Protein AF-A0A6M1YU94-F1 (afdb_monomer)

Nearest PDB structures (foldseek):
  6vpf-assembly2_C-2  TM=1.462E-01  e=9.152E+00  Homo sapiens

Radius of gyration: 32.54 Å; Cα contacts (8 Å, |Δi|>4): 304; chains: 1; bounding box: 102×71×100 Å

pLDDT: mean 72.22, std 26.61, range [26.62, 98.31]

Solvent-accessible surface area (backbone atoms only — not comparable to full-atom values): 24039 Å² total; per-residue (Å²): 131,86,78,69,83,37,45,59,62,55,50,28,72,56,34,85,39,90,44,57,86,59,22,59,76,38,52,43,66,69,50,64,44,41,61,58,92,92,54,90,59,47,64,19,70,47,68,53,65,80,32,48,46,40,36,36,34,32,26,78,83,65,69,38,71,50,50,35,26,48,80,57,37,50,50,55,24,70,76,36,72,90,50,55,73,47,34,46,56,47,56,29,52,54,35,50,56,46,31,73,77,36,48,80,52,80,75,46,67,62,42,50,52,51,30,44,77,68,64,75,42,54,72,69,56,51,51,48,50,65,60,52,73,79,48,93,73,74,54,69,70,52,46,54,49,46,29,52,52,44,48,52,50,39,28,67,53,44,44,46,38,59,59,32,45,52,58,31,67,78,36,50,86,56,81,74,25,60,47,32,48,51,51,36,36,77,72,63,76,36,52,71,70,57,47,50,52,51,54,52,58,75,71,46,95,75,75,79,72,51,73,67,54,48,53,50,51,37,55,50,43,50,51,50,60,75,70,56,57,83,71,67,67,74,66,65,75,75,74,72,63,69,78,75,72,73,78,80,70,80,80,89,77,87,87,78,90,80,90,84,85,89,79,83,89,82,83,88,84,78,90,80,88,80,88,80,90,82,86,87,86,78,85,86,82,88,82,88,87,79,89,84,84,87,80,83,89,82,85,83,82,87,83,91,79,87,85,87,81,88,82,84,88,80,87,81,83,91,83,90,82,90,79,84,90,83,91,88,85,86,85,90,87,85,87,88,88,85,89,78,90,81,90,79,86,84,81,90,79,88,84,82,87,82,91,80,90,88,85,87,86,81,137

Mean predicted aligned error: 17.16 Å

Sequence (363 aa):
MVTTWRLPSEIISLSHAKTWGVAIREWELDYIEKLDPGEESETCLCGHAPIRELCHIINTQTSARTIVGNHCILRFDRDDPGHEVLGVAAKIFQACNRILKDPLVSANEELIDYALKKSVFTEANAEFYKDVRLKRNLTSAQADYKENLNNQLLYSIILSAKAAFLKLKENSNRTAGPKLIEYAFTKGILNEKAKAFYLQIWNRSNASLTQSQRNYKYSLNRRIIQRIRVEDFAIDRREDSFDALPPKEPSAHESSSSAFQPYSQLPPVEKSSSSTSFSPFTQPSSLSSASSSSGSGFRNDELFASLISVRASTNPSSTSFCDSILHATPSPFLLEPHLSAFSHSPTLENSSAKKRKREESIF

Structure (mmCIF, N/CA/C/O backbone):
data_AF-A0A6M1YU94-F1
#
_entry.id   AF-A0A6M1YU94-F1
#
loop_
_atom_site.group_PDB
_atom_site.id
_atom_site.type_symbol
_atom_site.label_atom_id
_atom_site.label_alt_id
_atom_site.label_comp_id
_atom_site.label_asym_id
_atom_site.label_entity_id
_atom_site.label_seq_id
_atom_site.pdbx_PDB_ins_code
_atom_site.Cartn_x
_atom_site.Cartn_y
_atom_site.Cartn_z
_atom_site.occupancy
_atom_site.B_iso_or_equiv
_atom_site.auth_seq_id
_atom_site.auth_comp_id
_atom_site.auth_asym_id
_atom_site.auth_atom_id
_atom_site.pdbx_PDB_model_num
ATOM 1 N N . MET A 1 1 ? -32.108 -13.161 13.063 1.00 42.00 1 MET A N 1
ATOM 2 C CA . MET A 1 1 ? -31.508 -12.736 14.346 1.00 42.00 1 MET A CA 1
ATOM 3 C C . MET A 1 1 ? -31.116 -11.279 14.194 1.00 42.00 1 MET A C 1
ATOM 5 O O . MET A 1 1 ? -30.408 -10.965 13.247 1.00 42.00 1 MET A O 1
ATOM 9 N N . VAL A 1 2 ? -31.653 -10.385 15.024 1.00 40.97 2 VAL A N 1
ATOM 10 C CA . VAL A 1 2 ? -31.319 -8.955 14.968 1.00 40.97 2 VAL A CA 1
ATOM 11 C C . VAL A 1 2 ? -29.894 -8.815 15.497 1.00 40.97 2 VAL A C 1
ATOM 13 O O . VAL A 1 2 ? -29.656 -9.038 16.679 1.00 40.97 2 VAL A O 1
ATOM 16 N N . THR A 1 3 ? -28.930 -8.534 14.623 1.00 48.66 3 THR A N 1
ATOM 17 C CA . THR A 1 3 ? -27.556 -8.231 15.032 1.00 48.66 3 THR A CA 1
ATOM 18 C C . THR A 1 3 ? -27.580 -6.896 15.761 1.00 48.66 3 THR A C 1
ATOM 20 O O . THR A 1 3 ? -27.626 -5.838 15.129 1.00 48.66 3 THR A O 1
ATOM 23 N N . THR A 1 4 ? -27.631 -6.932 17.090 1.00 60.56 4 THR A N 1
ATOM 24 C CA . THR A 1 4 ? -27.529 -5.732 17.917 1.00 60.56 4 THR A CA 1
ATOM 25 C C . THR A 1 4 ? -26.212 -5.046 17.570 1.00 60.56 4 THR A C 1
ATOM 27 O O . THR A 1 4 ? -25.151 -5.652 17.671 1.00 60.56 4 THR A O 1
ATOM 30 N N . TRP A 1 5 ? -26.278 -3.814 17.079 1.00 72.75 5 TRP A N 1
ATOM 31 C CA . TRP A 1 5 ? -25.113 -3.029 16.682 1.00 72.75 5 TRP A CA 1
ATOM 32 C C . TRP A 1 5 ? -24.242 -2.721 17.912 1.00 72.75 5 TRP A C 1
ATOM 34 O O . TRP A 1 5 ? -24.610 -1.874 18.721 1.00 72.75 5 TRP A O 1
ATOM 44 N N . ARG A 1 6 ? -23.111 -3.427 18.065 1.00 90.50 6 ARG A N 1
ATOM 45 C CA . ARG A 1 6 ? -22.210 -3.320 19.235 1.00 90.50 6 ARG A CA 1
ATOM 46 C C . ARG A 1 6 ? -21.027 -2.368 19.048 1.00 90.50 6 ARG A C 1
ATOM 48 O O . ARG A 1 6 ? -20.290 -2.139 19.997 1.00 90.50 6 ARG A O 1
ATOM 55 N N . LEU A 1 7 ? -20.842 -1.779 17.860 1.00 91.56 7 LEU A N 1
ATOM 56 C CA . LEU A 1 7 ? -19.663 -0.945 17.583 1.00 91.56 7 LEU A CA 1
ATOM 57 C C . LEU A 1 7 ? -19.434 0.164 18.631 1.00 91.56 7 LEU A C 1
ATOM 59 O O . LEU A 1 7 ? -18.307 0.272 19.103 1.00 91.56 7 LEU A O 1
ATOM 63 N N . PRO A 1 8 ? -20.453 0.943 19.058 1.00 92.12 8 PRO A N 1
ATOM 64 C CA . PRO A 1 8 ? -20.222 2.026 20.004 1.00 92.12 8 PRO A CA 1
ATOM 65 C C . PRO A 1 8 ? -19.774 1.518 21.373 1.00 92.12 8 PRO A C 1
ATOM 67 O O . PRO A 1 8 ? -18.869 2.096 21.960 1.00 92.12 8 PRO A O 1
ATOM 70 N N . SER A 1 9 ? -20.361 0.423 21.871 1.00 93.94 9 SER A N 1
ATOM 71 C CA . SER A 1 9 ? -19.973 -0.148 23.165 1.00 93.94 9 SER A CA 1
ATOM 72 C C . SER A 1 9 ? -18.555 -0.715 23.146 1.00 93.94 9 SER A C 1
ATOM 74 O O . SER A 1 9 ? -17.823 -0.512 24.109 1.00 93.94 9 SER A O 1
ATOM 76 N N . GLU A 1 10 ? -18.154 -1.370 22.053 1.00 95.56 10 GLU A N 1
ATOM 77 C CA . GLU A 1 10 ? -16.795 -1.912 21.908 1.00 95.56 10 GLU A CA 1
ATOM 78 C C . GLU A 1 10 ? -15.744 -0.806 21.741 1.00 95.56 10 GLU A C 1
ATOM 80 O O . GLU A 1 10 ? -14.659 -0.871 22.304 1.00 95.56 10 GLU A O 1
ATOM 85 N N . ILE A 1 11 ? -16.059 0.261 21.009 1.00 95.19 11 ILE A N 1
ATOM 86 C CA . ILE A 1 11 ? -15.148 1.404 20.893 1.00 95.19 11 ILE A CA 1
ATOM 87 C C . ILE A 1 11 ? -15.004 2.125 22.237 1.00 95.19 11 ILE A C 1
ATOM 89 O O . ILE A 1 11 ? -13.889 2.435 22.643 1.00 95.19 11 ILE A O 1
ATOM 93 N N . ILE A 1 12 ? -16.107 2.342 22.963 1.00 96.06 12 ILE A N 1
ATOM 94 C CA . ILE A 1 12 ? -16.075 2.959 24.297 1.00 96.06 12 ILE A CA 1
ATOM 95 C C . ILE A 1 12 ? -15.281 2.098 25.294 1.00 96.06 12 ILE A C 1
ATOM 97 O O . ILE A 1 12 ? -14.576 2.650 26.139 1.00 96.06 12 ILE A O 1
ATOM 101 N N . SER A 1 13 ? -15.368 0.764 25.217 1.00 96.69 13 SER A N 1
ATOM 102 C CA . SER A 1 13 ? -14.628 -0.128 26.124 1.00 96.69 13 SER A CA 1
ATOM 103 C C . SER A 1 13 ? -13.109 -0.042 25.921 1.00 96.69 13 SER A C 1
ATOM 105 O O . SER A 1 13 ? -12.355 -0.174 26.886 1.00 96.69 13 SER A O 1
ATOM 107 N N . LEU A 1 14 ? -12.673 0.251 24.693 1.00 96.94 14 LEU A N 1
ATOM 108 C CA . LEU A 1 14 ? -11.273 0.449 24.308 1.00 96.94 14 LEU A CA 1
ATOM 109 C C . LEU A 1 14 ? -10.799 1.914 24.438 1.00 96.94 14 LEU A C 1
ATOM 111 O O . LEU A 1 14 ? -9.603 2.195 24.315 1.00 96.94 14 LEU A O 1
ATOM 115 N N . SER A 1 15 ? -11.722 2.839 24.708 1.00 97.38 15 SER A N 1
ATOM 116 C CA . SER A 1 15 ? -11.481 4.278 24.828 1.00 97.38 15 SER A CA 1
ATOM 117 C C . SER A 1 15 ? -11.274 4.750 26.268 1.00 97.38 15 SER A C 1
ATOM 119 O O . SER A 1 15 ? -11.742 4.155 27.249 1.00 97.38 15 SER A O 1
ATOM 121 N N . HIS A 1 16 ? -10.599 5.892 26.401 1.00 97.69 16 HIS A N 1
ATOM 122 C CA . HIS A 1 16 ? -10.540 6.603 27.672 1.00 97.69 16 HIS A CA 1
ATOM 123 C C . HIS A 1 16 ? -11.914 7.216 27.988 1.00 97.69 16 HIS A C 1
ATOM 125 O O . HIS A 1 16 ? -12.472 6.977 29.066 1.00 97.69 16 HIS A O 1
ATOM 131 N N . ALA A 1 17 ? -12.506 7.924 27.025 1.00 96.75 17 ALA A N 1
ATOM 132 C CA . ALA A 1 17 ? -13.845 8.484 27.124 1.00 96.75 17 ALA A CA 1
ATOM 133 C C . ALA A 1 17 ? -14.930 7.418 27.323 1.00 96.75 17 ALA A C 1
ATOM 135 O O . ALA A 1 17 ? -14.839 6.285 26.854 1.00 96.75 17 ALA A O 1
ATOM 136 N N . LYS A 1 18 ? -16.001 7.812 28.021 1.00 96.12 18 LYS A N 1
ATOM 137 C CA . LYS A 1 18 ? -17.135 6.938 28.377 1.00 96.12 18 LYS A CA 1
ATOM 138 C C . LYS A 1 18 ? -18.406 7.215 27.580 1.00 96.12 18 LYS A C 1
ATOM 140 O O . LYS A 1 18 ? -19.435 6.591 27.818 1.00 96.12 18 LYS A O 1
ATOM 145 N N . THR A 1 19 ? -18.336 8.131 26.620 1.00 93.31 19 THR A N 1
ATOM 146 C CA . THR A 1 19 ? -19.437 8.485 25.722 1.00 93.31 19 THR A CA 1
ATOM 147 C C . THR A 1 19 ? -18.966 8.400 24.276 1.00 93.31 19 THR A C 1
ATOM 149 O O . THR A 1 19 ? -17.832 8.759 23.967 1.00 93.31 19 THR A O 1
ATOM 152 N N . TRP A 1 20 ? -19.843 7.939 23.381 1.00 91.38 20 TRP A N 1
ATOM 153 C CA . TRP A 1 20 ? -19.517 7.704 21.968 1.00 91.38 20 TRP A CA 1
ATOM 154 C C . TRP A 1 20 ? -18.945 8.945 21.274 1.00 91.38 20 TRP A C 1
ATOM 156 O O . TRP A 1 20 ? -17.861 8.877 20.708 1.00 91.38 20 TRP A O 1
ATOM 166 N N . GLY A 1 21 ? -19.625 10.091 21.390 1.00 88.69 21 GLY A N 1
ATOM 167 C CA . GLY A 1 21 ? -19.231 11.320 20.691 1.00 88.69 21 GLY A CA 1
ATOM 168 C C . GLY A 1 21 ? -17.860 11.874 21.092 1.00 88.69 21 GLY A C 1
ATOM 169 O O . GLY A 1 21 ? -17.240 12.584 20.310 1.00 88.69 21 GLY A O 1
ATOM 170 N N . VAL A 1 22 ? -17.367 11.545 22.290 1.00 92.62 22 VAL A N 1
ATOM 171 C CA . VAL A 1 22 ? -16.001 11.901 22.708 1.00 92.62 22 VAL A CA 1
ATOM 172 C C . VAL A 1 22 ? -15.027 10.781 22.350 1.00 92.62 22 VAL A C 1
ATOM 174 O O . VAL A 1 22 ? -13.946 11.062 21.846 1.00 92.62 22 VAL A O 1
ATOM 177 N N . ALA A 1 23 ? -15.426 9.521 22.552 1.00 93.75 23 ALA A N 1
ATOM 178 C CA . ALA A 1 23 ? -14.599 8.350 22.281 1.00 93.75 23 ALA A CA 1
ATOM 179 C C . ALA A 1 23 ? -14.105 8.309 20.836 1.00 93.75 23 ALA A C 1
ATOM 181 O O . ALA A 1 23 ? -12.917 8.117 20.628 1.00 93.75 23 ALA A O 1
ATOM 182 N N . ILE A 1 24 ? -14.967 8.557 19.845 1.00 92.19 24 ILE A N 1
ATOM 183 C CA . ILE A 1 24 ? -14.591 8.532 18.419 1.00 92.19 24 ILE A CA 1
ATOM 184 C C . ILE A 1 24 ? -13.448 9.482 18.055 1.00 92.19 24 ILE A C 1
ATOM 186 O O . ILE A 1 24 ? -12.675 9.159 17.160 1.00 92.19 24 ILE A O 1
ATOM 190 N N . ARG A 1 25 ? -13.300 10.603 18.774 1.00 92.56 25 ARG A N 1
ATOM 191 C CA . ARG A 1 25 ? -12.234 11.591 18.541 1.00 92.56 25 ARG A CA 1
ATOM 192 C C . ARG A 1 25 ? -10.869 11.144 19.039 1.00 92.56 25 ARG A C 1
ATOM 194 O O . ARG A 1 25 ? -9.865 11.791 18.771 1.00 92.56 25 ARG A O 1
ATOM 201 N N . GLU A 1 26 ? -10.834 10.060 19.803 1.00 94.50 26 GLU A N 1
ATOM 202 C CA . GLU A 1 26 ? -9.592 9.441 20.241 1.00 94.50 26 GLU A CA 1
ATOM 203 C C . GLU A 1 26 ? -9.011 8.525 19.159 1.00 94.50 26 GLU A C 1
ATOM 205 O O . GLU A 1 26 ? -7.853 8.132 19.279 1.00 94.50 26 GLU A O 1
ATOM 210 N N . TRP A 1 27 ? -9.781 8.163 18.126 1.00 93.88 27 TRP A N 1
ATOM 211 C CA . TRP A 1 27 ? -9.392 7.152 17.144 1.00 93.88 27 TRP A CA 1
ATOM 212 C C . TRP A 1 27 ? -8.906 7.754 15.834 1.00 93.88 27 TRP A C 1
ATOM 214 O O . TRP A 1 27 ? -9.559 8.603 15.237 1.00 93.88 27 TRP A O 1
ATOM 224 N N . GLU A 1 28 ? -7.804 7.216 15.326 1.00 92.56 28 GLU A N 1
ATOM 225 C CA . GLU A 1 28 ? -7.258 7.543 14.015 1.00 92.56 28 GLU A CA 1
ATOM 226 C C . GLU A 1 28 ? -7.150 6.299 13.131 1.00 92.56 28 GLU A C 1
ATOM 228 O O . GLU A 1 28 ? -7.032 5.167 13.611 1.00 92.56 28 GLU A O 1
ATOM 233 N N . LEU A 1 29 ? -7.164 6.518 11.813 1.00 92.50 29 LEU A N 1
ATOM 234 C CA . LEU A 1 29 ? -6.869 5.476 10.839 1.00 92.50 29 LEU A CA 1
ATOM 235 C C . LEU A 1 29 ? -5.364 5.184 10.858 1.00 92.50 29 LEU A C 1
ATOM 237 O O . LEU A 1 29 ? -4.561 6.028 10.451 1.00 92.50 29 LEU A O 1
ATOM 241 N N . ASP A 1 30 ? -4.997 3.979 11.289 1.00 92.12 30 ASP A N 1
ATOM 242 C CA . ASP A 1 30 ? -3.608 3.524 11.314 1.00 92.12 30 ASP A CA 1
ATOM 243 C C . ASP A 1 30 ? -3.183 3.086 9.907 1.00 92.12 30 ASP A C 1
ATOM 245 O O . ASP A 1 30 ? -2.350 3.725 9.253 1.00 92.12 30 ASP A O 1
ATOM 249 N N . TYR A 1 31 ? -3.818 2.042 9.377 1.00 91.25 31 TYR A N 1
ATOM 250 C CA . TYR A 1 31 ? -3.618 1.597 8.002 1.00 91.25 31 TYR A CA 1
ATOM 251 C C . TYR A 1 31 ? -4.839 0.853 7.462 1.00 91.25 31 TYR A C 1
ATOM 253 O O . TYR A 1 31 ? -5.770 0.504 8.186 1.00 91.25 31 TYR A O 1
ATOM 261 N N . ILE A 1 32 ? -4.838 0.625 6.151 1.00 93.19 32 ILE A N 1
ATOM 262 C CA . ILE A 1 32 ? -5.875 -0.146 5.470 1.00 93.19 32 ILE A CA 1
ATOM 263 C C . ILE A 1 32 ? -5.283 -1.380 4.812 1.00 93.19 32 ILE A C 1
ATOM 265 O O . ILE A 1 32 ? -4.142 -1.377 4.347 1.00 93.19 32 ILE A O 1
ATOM 269 N N . GLU A 1 33 ? -6.103 -2.413 4.722 1.00 91.19 33 GLU A N 1
ATOM 270 C CA . GLU A 1 33 ? -5.751 -3.671 4.090 1.00 91.19 33 GLU A CA 1
ATOM 271 C C . GLU A 1 33 ? -6.938 -4.200 3.289 1.00 91.19 33 GLU A C 1
ATOM 273 O O . GLU A 1 33 ? -8.101 -4.039 3.667 1.00 91.19 33 GLU A O 1
ATOM 278 N N . LYS A 1 34 ? -6.642 -4.835 2.156 1.00 91.94 34 LYS A N 1
ATOM 279 C CA . LYS A 1 34 ? -7.638 -5.549 1.370 1.00 91.94 34 LYS A CA 1
ATOM 280 C C . LYS A 1 34 ? -7.235 -7.010 1.253 1.00 91.94 34 LYS A C 1
ATOM 282 O O . LYS A 1 34 ? -6.180 -7.311 0.704 1.00 91.94 34 LYS A O 1
ATOM 287 N N . LEU A 1 35 ? -8.107 -7.891 1.724 1.00 89.94 35 LEU A N 1
ATOM 288 C CA . LEU A 1 35 ? -7.920 -9.332 1.629 1.00 89.94 35 LEU A CA 1
ATOM 289 C C . LEU A 1 35 ? -8.234 -9.827 0.220 1.00 89.94 35 LEU A C 1
ATOM 291 O O . LEU A 1 35 ? -9.246 -9.438 -0.382 1.00 89.94 35 LEU A O 1
ATOM 295 N N . ASP A 1 36 ? -7.396 -10.725 -0.287 1.00 85.75 36 ASP A N 1
ATOM 296 C CA . ASP A 1 36 ? -7.571 -11.294 -1.618 1.00 85.75 36 ASP A CA 1
ATOM 297 C C . ASP A 1 36 ? -8.763 -12.263 -1.665 1.00 85.75 36 ASP A C 1
ATOM 299 O O . ASP A 1 36 ? -9.122 -12.887 -0.660 1.00 85.75 36 ASP A O 1
ATOM 303 N N . PRO A 1 37 ? -9.398 -12.451 -2.837 1.00 80.81 37 PRO A N 1
ATOM 304 C CA . PRO A 1 37 ? -10.373 -13.518 -3.024 1.00 80.81 37 PRO A CA 1
ATOM 305 C C . PRO A 1 37 ? -9.780 -14.887 -2.652 1.00 80.81 37 PRO A C 1
ATOM 307 O O . PRO A 1 37 ? -8.670 -15.228 -3.056 1.00 80.81 37 PRO A O 1
ATOM 310 N N . GLY A 1 38 ? -10.530 -15.677 -1.882 1.00 80.00 38 GLY A N 1
ATOM 311 C CA . GLY A 1 38 ? -10.095 -16.998 -1.407 1.00 80.00 38 GLY A CA 1
ATOM 312 C C . GLY A 1 38 ? -9.281 -16.982 -0.111 1.00 80.00 38 GLY A C 1
ATOM 313 O O . GLY A 1 38 ? -9.015 -18.042 0.442 1.00 80.00 38 GLY A O 1
ATOM 314 N N . GLU A 1 39 ? -8.923 -15.809 0.404 1.00 82.56 39 GLU A N 1
ATOM 315 C CA . GLU A 1 39 ? -8.410 -15.683 1.766 1.00 82.56 39 GLU A CA 1
ATOM 316 C C . GLU A 1 39 ? -9.540 -15.727 2.801 1.00 82.56 39 GLU A C 1
ATOM 318 O O . GLU A 1 39 ? -10.670 -15.302 2.501 1.00 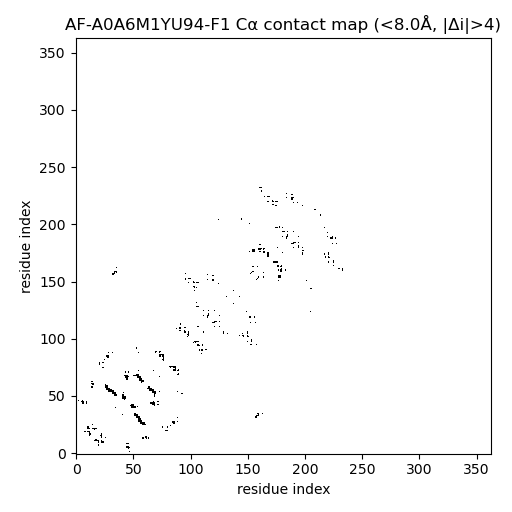82.56 39 GLU A O 1
ATOM 323 N N . GLU A 1 40 ? -9.215 -16.219 4.006 1.00 85.69 40 GLU A N 1
ATOM 324 C CA . GLU A 1 40 ? -10.101 -16.166 5.171 1.00 85.69 40 GLU A CA 1
ATOM 325 C C . GLU A 1 40 ? -10.472 -14.709 5.448 1.00 85.69 40 GLU A C 1
ATOM 327 O O . GLU A 1 40 ? -9.617 -13.824 5.485 1.00 85.69 40 GLU A O 1
ATOM 332 N N . SER A 1 41 ? -11.776 -14.461 5.537 1.00 89.06 41 SER A N 1
ATOM 333 C CA . SER A 1 41 ? -12.330 -13.145 5.824 1.00 89.06 41 SER A CA 1
ATOM 334 C C . SER A 1 41 ? -12.302 -12.859 7.315 1.00 89.06 41 SER A C 1
ATOM 336 O O . SER A 1 41 ? -12.556 -13.760 8.110 1.00 89.06 41 SER A O 1
ATOM 338 N N . GLU A 1 42 ? -12.154 -11.590 7.670 1.00 91.56 42 GLU A N 1
ATOM 339 C CA . GLU A 1 42 ? -12.190 -11.162 9.065 1.00 91.56 42 GLU A CA 1
ATOM 340 C C . GLU A 1 42 ? -13.613 -10.863 9.546 1.00 91.56 42 GLU A C 1
ATOM 342 O O . GLU A 1 42 ? -14.576 -10.793 8.767 1.00 91.56 42 GLU A O 1
ATOM 347 N N . THR A 1 43 ? -13.728 -10.652 10.856 1.00 92.50 43 THR A N 1
ATOM 348 C CA . THR A 1 43 ? -14.938 -10.158 11.519 1.00 92.50 43 THR A CA 1
ATOM 349 C C . THR A 1 43 ? -14.698 -8.735 12.012 1.00 92.50 43 THR A C 1
ATOM 351 O O . THR A 1 43 ? -13.738 -8.464 12.722 1.00 92.50 43 THR A O 1
ATOM 354 N N . CYS A 1 44 ? -15.578 -7.805 11.641 1.00 94.69 44 CYS A N 1
ATOM 355 C CA . CYS A 1 44 ? -15.550 -6.436 12.153 1.00 94.69 44 CYS A CA 1
ATOM 356 C C . CYS A 1 44 ? -15.781 -6.425 13.671 1.00 94.69 44 CYS A C 1
ATOM 358 O O . CYS A 1 44 ? -16.583 -7.220 14.158 1.00 94.69 44 CYS A O 1
ATOM 360 N N . LEU A 1 45 ? -15.229 -5.443 14.392 1.00 94.19 45 LEU A N 1
ATOM 361 C CA . LEU A 1 45 ? -15.502 -5.223 15.820 1.00 94.19 45 LEU A CA 1
ATOM 362 C C . LEU A 1 45 ? -17.003 -5.200 16.181 1.00 94.19 45 LEU A C 1
ATOM 364 O O . LEU A 1 45 ? -17.398 -5.606 17.267 1.00 94.19 45 LEU A O 1
ATOM 368 N N . CYS A 1 46 ? -17.878 -4.778 15.262 1.00 92.44 46 CYS A N 1
ATOM 369 C CA . CYS A 1 46 ? -19.328 -4.795 15.486 1.00 92.44 46 CYS A CA 1
ATOM 370 C C . CYS A 1 46 ? -19.974 -6.197 15.422 1.00 92.44 46 CYS A C 1
ATOM 372 O O . CYS A 1 46 ? -21.184 -6.315 15.626 1.00 92.44 46 CYS A O 1
ATOM 374 N N . GLY A 1 47 ? -19.198 -7.235 15.096 1.00 91.38 47 GLY A N 1
ATOM 375 C CA . GLY A 1 47 ? -19.634 -8.613 14.864 1.00 91.38 47 GLY A CA 1
ATOM 376 C C . GLY A 1 47 ? -20.036 -8.925 13.418 1.00 91.38 47 GLY A C 1
ATOM 377 O O . GLY A 1 47 ? -20.440 -10.048 13.129 1.00 91.38 47 GLY A O 1
ATOM 378 N N . HIS A 1 48 ? -19.961 -7.958 12.496 1.00 91.12 48 HIS A N 1
ATOM 379 C CA . HIS A 1 48 ? -20.283 -8.205 11.089 1.00 91.12 48 HIS A CA 1
ATOM 380 C C . HIS A 1 48 ? -19.164 -8.989 10.397 1.00 91.12 48 HIS A C 1
ATOM 382 O O . HIS A 1 48 ? -18.023 -8.531 10.338 1.00 91.12 48 HIS A O 1
ATOM 388 N N . ALA A 1 49 ? -19.527 -10.132 9.824 1.00 91.31 49 ALA A N 1
ATOM 389 C CA . ALA A 1 49 ? -18.675 -10.971 8.999 1.00 91.31 49 ALA A CA 1
ATOM 390 C C . ALA A 1 49 ? -19.477 -11.471 7.784 1.00 91.31 49 ALA A C 1
ATOM 392 O O . ALA A 1 49 ? -20.698 -11.638 7.892 1.00 91.31 49 ALA A O 1
ATOM 393 N N . PRO A 1 50 ? -18.825 -11.747 6.645 1.00 92.81 50 PRO A N 1
ATOM 394 C CA . PRO A 1 50 ? -17.393 -11.575 6.380 1.00 92.81 50 PRO A CA 1
ATOM 395 C C . PRO A 1 50 ? -17.021 -10.134 5.976 1.00 92.81 50 PRO A C 1
ATOM 397 O O . PRO A 1 50 ? -17.752 -9.500 5.215 1.00 92.81 50 PRO A O 1
ATOM 400 N N . ILE A 1 51 ? -15.854 -9.633 6.403 1.00 93.12 51 ILE A N 1
ATOM 401 C CA . ILE A 1 51 ? -15.252 -8.395 5.869 1.00 93.12 51 ILE A CA 1
ATOM 402 C C . ILE A 1 51 ? -13.927 -8.678 5.141 1.00 93.12 51 ILE A C 1
ATOM 404 O O . ILE A 1 51 ? -13.174 -9.577 5.510 1.00 93.12 51 ILE A O 1
ATOM 408 N N . ARG A 1 52 ? -13.659 -7.920 4.067 1.00 92.69 52 ARG A N 1
ATOM 409 C CA . ARG A 1 52 ? -12.430 -8.028 3.245 1.00 92.69 52 ARG A CA 1
ATOM 410 C C . ARG A 1 52 ? -11.687 -6.708 3.048 1.00 92.69 52 ARG A C 1
ATOM 412 O O . ARG A 1 52 ? -10.545 -6.722 2.613 1.00 92.69 52 ARG A O 1
ATOM 419 N N . GLU A 1 53 ? -12.331 -5.582 3.329 1.00 95.00 53 GLU A N 1
ATOM 420 C CA . GLU A 1 53 ? -11.709 -4.257 3.351 1.00 95.00 53 GLU A CA 1
ATOM 421 C C . GLU A 1 53 ? -11.581 -3.863 4.821 1.00 95.00 53 GLU A C 1
ATOM 423 O O . GLU A 1 53 ? -12.576 -3.509 5.466 1.00 95.00 53 GLU A O 1
ATOM 428 N N . LEU A 1 54 ? -10.375 -4.050 5.353 1.00 94.25 54 LEU A N 1
ATOM 429 C CA . LEU A 1 54 ? -10.049 -3.896 6.762 1.00 94.25 54 LEU A CA 1
ATOM 430 C C . LEU A 1 54 ? -9.499 -2.490 6.991 1.00 94.25 54 LEU A C 1
ATOM 432 O O . LEU A 1 54 ? -8.534 -2.075 6.344 1.00 94.25 54 LEU A O 1
ATOM 436 N N . CYS A 1 55 ? -10.106 -1.769 7.924 1.00 95.12 55 CYS A N 1
ATOM 437 C CA . CYS A 1 55 ? -9.581 -0.520 8.450 1.00 95.12 55 CYS A CA 1
ATOM 438 C C . CYS A 1 55 ? -9.005 -0.812 9.834 1.00 95.12 55 CYS A C 1
ATOM 440 O O . CYS A 1 55 ? -9.756 -1.079 10.776 1.00 95.12 55 CYS A O 1
ATOM 442 N N . HIS A 1 56 ? -7.683 -0.761 9.946 1.00 94.25 56 HIS A N 1
ATOM 443 C CA . HIS A 1 56 ? -6.994 -0.830 11.226 1.00 94.25 56 HIS A CA 1
ATOM 444 C C . HIS A 1 56 ? -7.000 0.566 11.832 1.00 94.25 56 HIS A C 1
ATOM 446 O O . HIS A 1 56 ? -6.543 1.528 11.208 1.00 94.25 56 HIS A O 1
ATOM 452 N N . ILE A 1 57 ? -7.569 0.686 13.026 1.00 94.81 57 ILE A N 1
ATOM 453 C CA . ILE A 1 57 ? -7.691 1.955 13.742 1.00 94.81 57 ILE A CA 1
ATOM 454 C C . ILE A 1 57 ? -6.964 1.868 15.078 1.00 94.81 57 ILE A C 1
ATOM 456 O O . ILE A 1 57 ? -6.911 0.805 15.705 1.00 94.81 57 ILE A O 1
ATOM 460 N N . ILE A 1 58 ? -6.415 2.999 15.510 1.00 95.81 58 ILE A N 1
ATOM 461 C CA . ILE A 1 58 ? -5.680 3.127 16.765 1.00 95.81 58 ILE A CA 1
ATOM 462 C C . ILE A 1 58 ? -6.276 4.245 17.608 1.00 95.81 58 ILE A C 1
ATOM 464 O O . ILE A 1 58 ? -6.562 5.332 17.111 1.00 95.81 58 ILE A O 1
ATOM 468 N N . ASN A 1 59 ? -6.451 3.978 18.895 1.00 96.38 59 ASN A N 1
ATOM 469 C CA . ASN A 1 59 ? -6.796 4.988 19.872 1.00 96.38 59 ASN A CA 1
ATOM 470 C C . ASN A 1 59 ? -5.521 5.718 20.315 1.00 96.38 59 ASN A C 1
ATOM 472 O O . ASN A 1 59 ? -4.615 5.121 20.892 1.00 96.38 59 ASN A O 1
ATOM 476 N N . THR A 1 60 ? -5.457 7.017 20.071 1.00 95.62 60 THR A N 1
ATOM 477 C CA . THR A 1 60 ? -4.313 7.885 20.383 1.00 95.62 60 THR A CA 1
ATOM 478 C C . THR A 1 60 ? -4.110 8.126 21.882 1.00 95.62 60 THR A C 1
ATOM 480 O O . THR A 1 60 ? -3.008 8.476 22.294 1.00 95.62 60 THR A O 1
ATOM 483 N N . GLN A 1 61 ? -5.137 7.908 22.710 1.00 96.94 61 GLN A N 1
ATOM 484 C CA . GLN A 1 61 ? -5.093 8.094 24.166 1.00 96.94 61 GLN A CA 1
ATOM 485 C C . GLN A 1 61 ? -4.731 6.804 24.911 1.00 96.94 61 GLN A C 1
ATOM 487 O O . GLN A 1 61 ? -3.994 6.835 25.893 1.00 96.94 61 GLN A O 1
ATOM 492 N N . THR A 1 62 ? -5.249 5.657 24.462 1.00 97.06 62 THR A N 1
ATOM 493 C CA . THR A 1 62 ? -5.051 4.355 25.126 1.00 97.06 62 THR A CA 1
ATOM 494 C C . THR A 1 62 ? -4.047 3.456 24.410 1.00 97.06 62 THR A C 1
ATOM 496 O O . THR A 1 62 ? -3.667 2.422 24.955 1.00 97.06 62 THR A O 1
ATOM 499 N N . SER A 1 63 ? -3.620 3.823 23.197 1.00 96.50 63 SER A N 1
ATOM 500 C CA . SER A 1 63 ? -2.844 2.979 22.273 1.00 96.50 63 SER A CA 1
ATOM 501 C C . SER A 1 63 ? -3.539 1.669 21.870 1.00 96.50 63 SER A C 1
ATOM 503 O O . SER A 1 63 ? -2.919 0.821 21.228 1.00 96.50 63 SER A O 1
ATOM 505 N N . ALA A 1 64 ? -4.822 1.490 22.212 1.00 96.56 64 ALA A N 1
ATOM 506 C CA . ALA A 1 64 ? -5.596 0.324 21.809 1.00 96.56 64 ALA A CA 1
ATOM 507 C C . ALA A 1 64 ? -5.754 0.285 20.283 1.00 96.56 64 ALA A C 1
ATOM 509 O O . ALA A 1 64 ? -5.986 1.313 19.649 1.00 96.56 64 ALA A O 1
ATOM 510 N N . ARG A 1 65 ? -5.658 -0.907 19.693 1.00 96.00 65 ARG A N 1
ATOM 511 C CA . ARG A 1 65 ? -5.833 -1.132 18.253 1.00 96.00 65 ARG A CA 1
ATOM 512 C C . ARG A 1 65 ? -6.970 -2.102 18.009 1.00 96.00 65 ARG A C 1
ATOM 514 O O . ARG A 1 65 ? -7.196 -3.010 18.803 1.00 96.00 65 ARG A O 1
ATOM 521 N N . THR A 1 66 ? -7.689 -1.909 16.912 1.00 95.38 66 THR A N 1
ATOM 522 C CA . THR A 1 66 ? -8.768 -2.814 16.511 1.00 95.38 66 THR A CA 1
ATOM 523 C C . THR A 1 66 ? -9.046 -2.714 15.013 1.00 95.38 66 THR A C 1
ATOM 525 O O . THR A 1 66 ? -8.548 -1.815 14.331 1.00 95.38 66 THR A O 1
ATOM 528 N N . ILE A 1 67 ? -9.846 -3.650 14.502 1.00 94.81 67 ILE A N 1
ATOM 529 C CA . ILE A 1 67 ? -10.216 -3.750 13.091 1.00 94.81 67 ILE A CA 1
ATOM 530 C C . ILE A 1 67 ? -11.702 -3.457 12.935 1.00 94.81 67 ILE A C 1
ATOM 532 O O . ILE A 1 67 ? -12.568 -4.080 13.558 1.00 94.81 67 ILE A O 1
ATOM 536 N N . VAL A 1 68 ? -12.013 -2.545 12.021 1.00 94.88 68 VAL A N 1
ATOM 537 C CA . VAL A 1 68 ? -13.381 -2.294 11.575 1.00 94.88 68 VAL A CA 1
ATOM 538 C C . VAL A 1 68 ? -13.480 -2.474 10.067 1.00 94.88 68 VAL A C 1
ATOM 540 O O . VAL A 1 68 ? -12.543 -2.213 9.319 1.00 94.88 68 VAL A O 1
ATOM 543 N N . GLY A 1 69 ? -14.631 -2.942 9.593 1.00 94.44 69 GLY A N 1
ATOM 544 C CA . GLY A 1 69 ? -14.881 -3.042 8.158 1.00 94.44 69 GLY A CA 1
ATOM 545 C C . GLY A 1 69 ? -15.123 -1.669 7.531 1.00 94.44 69 GLY A C 1
ATOM 546 O O . GLY A 1 69 ? -15.691 -0.783 8.176 1.00 94.44 69 GLY A O 1
ATOM 547 N N . ASN A 1 70 ? -14.808 -1.533 6.242 1.00 93.19 70 ASN A N 1
ATOM 548 C CA . ASN A 1 70 ? -15.055 -0.316 5.459 1.00 93.19 70 ASN A CA 1
ATOM 549 C C . ASN A 1 70 ? -16.496 0.231 5.596 1.00 93.19 70 ASN A C 1
ATOM 551 O O . ASN A 1 70 ? -16.714 1.427 5.721 1.00 93.19 70 ASN A O 1
ATOM 555 N N . HIS A 1 71 ? -17.521 -0.623 5.669 1.00 90.94 71 HIS A N 1
ATOM 556 C CA . HIS A 1 71 ? -18.890 -0.130 5.883 1.00 90.94 71 HIS A CA 1
ATOM 557 C C . HIS A 1 71 ? -19.102 0.507 7.272 1.00 90.94 71 HIS A C 1
ATOM 559 O O . HIS A 1 71 ? -19.900 1.430 7.423 1.00 90.94 71 HIS A O 1
ATOM 565 N N . CYS A 1 72 ? -18.413 0.007 8.300 1.00 91.88 72 CYS A N 1
ATOM 566 C CA . CYS A 1 72 ? -18.552 0.501 9.669 1.00 91.88 72 CYS A CA 1
ATOM 567 C C . CYS A 1 72 ? -17.778 1.800 9.895 1.00 91.88 72 CYS A C 1
ATOM 569 O O . CYS A 1 72 ? -18.254 2.633 10.662 1.00 91.88 72 CYS A O 1
ATOM 571 N N . ILE A 1 73 ? -16.651 2.006 9.198 1.00 90.38 73 ILE A N 1
ATOM 572 C CA . ILE A 1 73 ? -15.861 3.241 9.316 1.00 90.38 73 ILE A CA 1
ATOM 573 C C . ILE A 1 73 ? -16.684 4.479 8.923 1.00 90.38 73 ILE A C 1
ATOM 575 O O . ILE A 1 73 ? -16.615 5.502 9.589 1.00 90.38 73 ILE A O 1
ATOM 579 N N . LEU A 1 74 ? -17.580 4.343 7.937 1.00 88.31 74 LEU A N 1
ATOM 580 C CA . LEU A 1 74 ? -18.488 5.407 7.490 1.00 88.31 74 LEU A CA 1
ATOM 581 C C . LEU A 1 74 ? -19.471 5.881 8.570 1.00 88.31 74 LEU A C 1
ATOM 583 O O . LEU A 1 74 ? -20.091 6.933 8.420 1.00 88.31 74 LEU A O 1
ATOM 587 N N . ARG A 1 75 ? -19.681 5.093 9.632 1.00 85.75 75 ARG A N 1
ATOM 588 C CA . ARG A 1 75 ? -20.564 5.500 10.730 1.00 85.75 75 ARG A CA 1
ATOM 589 C C . ARG A 1 75 ? -19.895 6.474 11.693 1.00 85.75 75 ARG A C 1
ATOM 591 O O . ARG A 1 75 ? -20.615 7.270 12.277 1.00 85.75 75 ARG A O 1
ATOM 598 N N . PHE A 1 76 ? -18.567 6.448 11.818 1.00 86.44 76 PHE A N 1
ATOM 599 C CA . PHE A 1 76 ? -17.841 7.411 12.650 1.00 86.44 76 PHE A CA 1
ATOM 600 C C . PHE A 1 76 ? -18.092 8.837 12.145 1.00 86.44 76 PHE A C 1
ATOM 602 O O . PHE A 1 76 ? -18.564 9.678 12.902 1.00 86.44 76 PHE A O 1
ATOM 609 N N . ASP A 1 77 ? -17.918 9.058 10.842 1.00 80.62 77 ASP A N 1
ATOM 610 C CA . ASP A 1 77 ? -18.150 10.358 10.200 1.00 80.62 77 ASP A CA 1
ATOM 611 C C . ASP A 1 77 ? -19.622 10.790 10.218 1.00 80.62 77 ASP A C 1
ATOM 613 O O . ASP A 1 77 ? -19.931 11.977 10.283 1.00 80.62 77 ASP A O 1
ATOM 617 N N . ARG A 1 78 ? -20.562 9.836 10.143 1.00 84.12 78 ARG A N 1
ATOM 618 C CA . ARG A 1 78 ? -21.996 10.153 10.229 1.00 84.12 78 ARG A CA 1
ATOM 619 C C . ARG A 1 78 ? -22.357 10.720 11.600 1.00 84.12 78 ARG A C 1
ATOM 621 O O . ARG A 1 78 ? -23.180 11.630 11.676 1.00 84.12 78 ARG A O 1
ATOM 628 N N . ASP A 1 79 ? -21.788 10.140 12.649 1.00 83.44 79 ASP A N 1
ATOM 629 C CA . ASP A 1 79 ? -22.133 10.472 14.027 1.00 83.44 79 ASP A CA 1
ATOM 630 C C . ASP A 1 79 ? -21.339 11.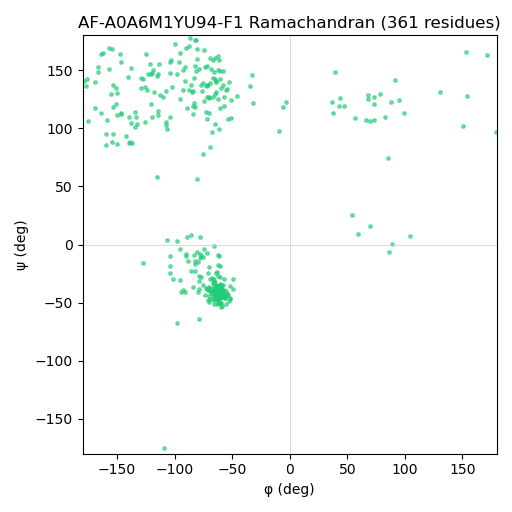686 14.548 1.00 83.44 79 ASP A C 1
ATOM 632 O O . ASP A 1 79 ? -21.823 12.380 15.442 1.00 83.44 79 ASP A O 1
ATOM 636 N N . ASP A 1 80 ? -20.174 11.992 13.962 1.00 80.62 80 ASP A N 1
ATOM 637 C CA . ASP A 1 80 ? -19.442 13.250 14.168 1.00 80.62 80 ASP A CA 1
ATOM 638 C C . ASP A 1 80 ? -18.850 13.782 12.852 1.00 80.62 80 ASP A C 1
ATOM 640 O O . ASP A 1 80 ? -17.692 13.511 12.525 1.00 80.62 80 ASP A O 1
ATOM 644 N N . PRO A 1 81 ? -19.621 14.591 12.101 1.00 74.38 81 PRO A N 1
ATOM 645 C CA . PRO A 1 81 ? -19.179 15.163 10.829 1.00 74.38 81 PRO A CA 1
ATOM 646 C C . PRO A 1 81 ? -17.938 16.056 10.941 1.00 74.38 81 PRO A C 1
ATOM 648 O O . PRO A 1 81 ? -17.289 16.328 9.936 1.00 74.38 81 PRO A O 1
ATOM 651 N N . GLY A 1 82 ? -17.611 16.539 12.147 1.00 71.62 82 GLY A N 1
ATOM 652 C CA . GLY A 1 82 ? -16.395 17.314 12.404 1.00 71.62 82 GLY A CA 1
ATOM 653 C C . GLY A 1 82 ? -15.131 16.457 12.515 1.00 71.62 82 GLY A C 1
ATOM 654 O O . GLY A 1 82 ? -14.033 17.005 12.575 1.00 71.62 82 GLY A O 1
ATOM 655 N N . HIS A 1 83 ? -15.272 15.130 12.539 1.00 73.00 83 HIS A N 1
ATOM 656 C CA . HIS A 1 83 ? -14.194 14.165 12.706 1.00 73.00 83 HIS A CA 1
ATOM 657 C C . HIS A 1 83 ? -14.022 13.300 11.440 1.00 73.00 83 HIS A C 1
ATOM 659 O O . HIS A 1 83 ? -14.097 12.074 11.486 1.00 73.00 83 HIS A O 1
ATOM 665 N N . GLU A 1 84 ? -13.764 13.944 10.291 1.00 67.50 84 GLU A N 1
ATOM 666 C CA . GLU A 1 84 ? -13.645 13.301 8.960 1.00 67.50 84 GLU A CA 1
ATOM 667 C C . GLU A 1 84 ? -12.439 12.342 8.828 1.00 67.50 84 GLU A C 1
ATOM 669 O O . GLU A 1 84 ? -12.239 11.720 7.792 1.00 67.50 84 GLU A O 1
ATOM 674 N N . VAL A 1 85 ? -11.606 12.183 9.860 1.00 67.94 85 VAL A N 1
ATOM 675 C CA . VAL A 1 85 ? -10.334 11.440 9.778 1.00 67.94 85 VAL A CA 1
ATOM 676 C C . VAL A 1 85 ? -10.534 9.964 9.393 1.00 67.94 85 VAL A C 1
ATOM 678 O O . VAL A 1 85 ? -9.655 9.361 8.773 1.00 67.94 85 VAL A O 1
ATOM 681 N N . LEU A 1 86 ? -11.685 9.369 9.722 1.00 79.88 86 LEU A N 1
ATOM 682 C CA . LEU A 1 86 ? -11.900 7.927 9.601 1.00 79.88 86 LEU A CA 1
ATOM 683 C C . LEU A 1 86 ? -12.563 7.510 8.277 1.00 79.88 86 LEU A C 1
ATOM 685 O O . LEU A 1 86 ? -12.116 6.537 7.659 1.00 79.88 86 LEU A O 1
ATOM 689 N N . GLY A 1 87 ? -13.564 8.231 7.765 1.00 78.81 87 GLY A N 1
ATOM 690 C CA . GLY A 1 87 ? -14.213 7.877 6.493 1.00 78.81 87 GLY A CA 1
ATOM 691 C C . GLY A 1 87 ? -13.371 8.126 5.241 1.00 78.81 87 GLY A C 1
ATOM 692 O O . GLY A 1 87 ? -13.729 7.632 4.165 1.00 78.81 87 GLY A O 1
ATOM 693 N N . VAL A 1 88 ? -12.198 8.761 5.366 1.00 88.75 88 VAL A N 1
ATOM 694 C CA . VAL A 1 88 ? -11.167 8.801 4.310 1.00 88.75 88 VAL A CA 1
ATOM 695 C C . VAL A 1 88 ? -10.840 7.390 3.799 1.00 88.75 88 VAL A C 1
ATOM 697 O O . VAL A 1 88 ? -10.664 7.199 2.594 1.00 88.75 88 VAL A O 1
ATOM 700 N N . ALA A 1 89 ? -10.848 6.373 4.672 1.00 92.00 89 ALA A N 1
ATOM 701 C CA . ALA A 1 89 ? -10.583 4.981 4.295 1.00 92.00 89 ALA A CA 1
ATOM 702 C C . ALA A 1 89 ? -11.497 4.484 3.161 1.00 92.00 89 ALA A C 1
ATOM 704 O O . ALA A 1 89 ? -11.028 3.865 2.202 1.00 92.00 89 ALA A O 1
ATOM 705 N N . ALA A 1 90 ? -12.792 4.808 3.218 1.00 92.25 90 ALA A N 1
ATOM 706 C CA . ALA A 1 90 ? -13.755 4.388 2.204 1.00 92.25 90 ALA A CA 1
ATOM 707 C C . ALA A 1 90 ? -13.466 5.019 0.838 1.00 92.25 90 ALA A C 1
ATOM 709 O O . ALA A 1 90 ? -13.525 4.341 -0.194 1.00 92.25 90 ALA A O 1
ATOM 710 N N . LYS A 1 91 ? -13.092 6.303 0.835 1.00 93.69 91 LYS A N 1
ATOM 711 C CA . LYS A 1 91 ? -12.701 7.032 -0.375 1.00 93.69 91 LYS A CA 1
ATOM 712 C C . LYS A 1 91 ? -11.412 6.452 -0.9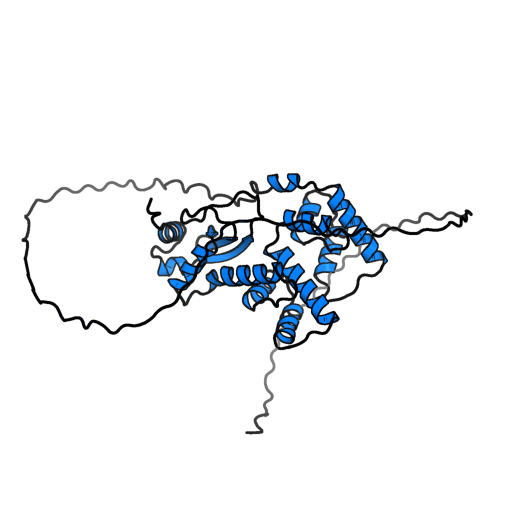74 1.00 93.69 91 LYS A C 1
ATOM 714 O O . LYS A 1 91 ? -11.317 6.314 -2.196 1.00 93.69 91 LYS A O 1
ATOM 719 N N . ILE A 1 92 ? -10.457 6.039 -0.134 1.00 95.50 92 ILE A N 1
ATOM 720 C CA . ILE A 1 92 ? -9.228 5.359 -0.568 1.00 95.50 92 ILE A CA 1
ATOM 721 C C . ILE A 1 92 ? -9.558 4.015 -1.234 1.00 95.50 92 ILE A C 1
ATOM 723 O O . ILE A 1 92 ? -9.142 3.778 -2.371 1.00 95.50 92 ILE A O 1
ATOM 727 N N . PHE A 1 93 ? -10.356 3.155 -0.587 1.00 95.44 93 PHE A N 1
ATOM 728 C CA . PHE A 1 93 ? -10.768 1.871 -1.171 1.00 95.44 93 PHE A CA 1
ATOM 729 C C . PHE A 1 93 ? -11.491 2.059 -2.505 1.00 95.44 93 PHE A C 1
ATOM 731 O O . PHE A 1 93 ? -11.188 1.367 -3.480 1.00 95.44 93 PHE A O 1
ATOM 738 N N . GLN A 1 94 ? -12.409 3.025 -2.591 1.00 95.19 94 GLN A N 1
ATOM 739 C CA . GLN A 1 94 ? -13.117 3.334 -3.829 1.00 95.19 94 GLN A CA 1
ATOM 740 C C . GLN A 1 94 ? -12.154 3.737 -4.954 1.00 95.19 94 GLN A C 1
ATOM 742 O O . GLN A 1 94 ? -12.294 3.263 -6.084 1.00 95.19 94 GLN A O 1
ATOM 747 N N . ALA A 1 95 ? -11.169 4.593 -4.674 1.00 96.31 95 ALA A N 1
ATOM 748 C CA . ALA A 1 95 ? -10.175 4.998 -5.660 1.00 96.31 95 ALA A CA 1
ATOM 749 C C . ALA A 1 95 ? -9.303 3.824 -6.115 1.00 96.31 95 ALA A C 1
ATOM 751 O O . ALA A 1 95 ? -9.190 3.591 -7.319 1.00 96.31 95 ALA A O 1
ATOM 752 N N . CYS A 1 96 ? -8.787 3.018 -5.185 1.00 96.00 96 CYS A N 1
ATOM 753 C CA . CYS A 1 96 ? -8.024 1.821 -5.527 1.00 96.00 96 CYS A CA 1
ATOM 754 C C . CYS A 1 96 ? -8.852 0.821 -6.349 1.00 96.00 96 CYS A C 1
ATOM 756 O O . CYS A 1 96 ? -8.354 0.268 -7.326 1.00 96.00 96 CYS A O 1
ATOM 758 N N . ASN A 1 97 ? -10.129 0.622 -6.014 1.00 94.69 97 ASN A N 1
ATOM 759 C CA . ASN A 1 97 ? -11.031 -0.260 -6.756 1.00 94.69 97 ASN A CA 1
ATOM 760 C C . ASN A 1 97 ? -11.294 0.235 -8.189 1.00 94.69 97 ASN A C 1
ATOM 762 O O . ASN A 1 97 ? -11.443 -0.587 -9.093 1.00 94.69 97 ASN A O 1
ATOM 766 N N . ARG A 1 98 ? -11.328 1.554 -8.425 1.00 96.62 98 ARG A N 1
ATOM 767 C CA . ARG A 1 98 ? -11.409 2.116 -9.785 1.00 96.62 98 ARG A CA 1
ATOM 768 C C . ARG A 1 98 ? -10.119 1.881 -10.567 1.00 96.62 98 ARG A C 1
ATOM 770 O O . ARG A 1 98 ? -10.190 1.381 -11.683 1.00 96.62 98 ARG A O 1
ATOM 777 N N . ILE A 1 99 ? -8.967 2.156 -9.955 1.00 96.19 99 ILE A N 1
ATOM 778 C CA . ILE A 1 99 ? -7.647 1.954 -10.574 1.00 96.19 99 ILE A CA 1
ATOM 779 C C . ILE A 1 99 ? -7.396 0.469 -10.886 1.00 96.19 99 ILE A C 1
ATOM 781 O O . ILE A 1 99 ? -6.806 0.135 -11.907 1.00 96.19 99 ILE A O 1
ATOM 785 N N . LEU A 1 100 ? -7.871 -0.449 -10.037 1.00 93.00 100 LEU A N 1
ATOM 786 C CA . LEU A 1 100 ? -7.788 -1.888 -10.301 1.00 93.00 100 LEU A CA 1
ATOM 787 C C . LEU A 1 100 ? -8.544 -2.310 -11.566 1.00 93.00 100 LEU A C 1
ATOM 789 O O . LEU A 1 100 ? -8.108 -3.244 -12.234 1.00 93.00 100 LEU A O 1
ATOM 793 N N . LYS A 1 101 ? -9.681 -1.666 -11.857 1.00 94.62 101 LYS A N 1
ATOM 794 C CA . LYS A 1 101 ? -10.498 -1.950 -13.045 1.00 94.62 101 LYS A CA 1
ATOM 795 C C . LYS A 1 101 ? -9.920 -1.295 -14.294 1.00 94.62 101 LYS A C 1
ATOM 797 O O . LYS A 1 101 ? -9.923 -1.910 -15.353 1.00 94.62 101 LYS A O 1
ATOM 802 N N . ASP A 1 102 ? -9.440 -0.066 -14.153 1.00 95.38 102 ASP A N 1
ATOM 803 C CA . ASP A 1 102 ? -8.814 0.702 -15.220 1.00 95.38 102 ASP A CA 1
ATOM 804 C C . ASP A 1 102 ? -7.565 1.421 -14.671 1.00 95.38 102 ASP A C 1
ATOM 806 O O . ASP A 1 102 ? -7.693 2.434 -13.967 1.00 95.38 102 ASP A O 1
ATOM 810 N N . PRO A 1 103 ? -6.353 0.924 -14.997 1.00 92.62 103 PRO A N 1
ATOM 811 C CA . PRO A 1 103 ? -5.088 1.504 -14.550 1.00 92.62 103 PRO A CA 1
ATOM 812 C C . PRO A 1 103 ? -4.845 2.942 -15.020 1.00 92.62 103 PRO A C 1
ATOM 814 O O . PRO A 1 103 ? -3.910 3.581 -14.538 1.00 92.62 103 PRO A O 1
ATOM 817 N N . LEU A 1 104 ? -5.661 3.468 -15.938 1.00 93.50 104 LEU A N 1
ATOM 818 C CA . LEU A 1 104 ? -5.592 4.845 -16.417 1.00 93.50 104 LEU A CA 1
ATOM 819 C C . LEU A 1 104 ? -6.600 5.769 -15.726 1.00 93.50 104 LEU A C 1
ATOM 821 O O . LEU A 1 104 ? -6.634 6.958 -16.042 1.00 93.50 104 LEU A O 1
ATOM 825 N N . VAL A 1 105 ? -7.390 5.310 -14.754 1.00 94.44 105 VAL A N 1
ATOM 826 C CA . VAL A 1 105 ? -8.222 6.214 -13.941 1.00 94.44 105 VAL A CA 1
ATOM 827 C C . VAL A 1 105 ? -7.344 7.001 -12.970 1.00 94.44 105 VAL A C 1
ATOM 829 O O . VAL A 1 105 ? -6.446 6.453 -12.341 1.00 94.44 105 VAL A O 1
ATOM 832 N N . SER A 1 106 ? -7.582 8.306 -12.833 1.00 94.12 106 SER A N 1
ATOM 833 C CA . SER A 1 106 ? -6.839 9.130 -11.872 1.00 94.12 106 SER A CA 1
ATOM 834 C C . SER A 1 106 ? -7.241 8.810 -10.425 1.00 94.12 106 SER A C 1
ATOM 836 O O . SER A 1 106 ? -8.432 8.684 -10.119 1.00 94.12 106 SER A O 1
ATOM 838 N N . ALA A 1 107 ? -6.251 8.725 -9.534 1.00 95.62 107 ALA A N 1
ATOM 839 C CA . ALA A 1 107 ? -6.463 8.682 -8.090 1.00 95.62 107 ALA A CA 1
ATOM 840 C C . ALA A 1 107 ? -7.225 9.930 -7.599 1.00 95.62 107 ALA A C 1
ATOM 842 O O . ALA A 1 107 ? -7.114 11.004 -8.196 1.00 95.62 107 ALA A O 1
ATOM 843 N N . ASN A 1 108 ? -8.021 9.785 -6.535 1.00 95.44 108 ASN A N 1
ATOM 844 C CA . ASN A 1 108 ? -8.603 10.935 -5.837 1.00 95.44 108 ASN A CA 1
ATOM 845 C C . ASN A 1 108 ? -7.585 11.559 -4.874 1.00 95.44 108 ASN A C 1
ATOM 847 O O . ASN A 1 108 ? -6.541 10.972 -4.591 1.00 95.44 108 ASN A O 1
ATOM 851 N N . GLU A 1 109 ? -7.919 12.746 -4.378 1.00 94.69 109 GLU A N 1
ATOM 852 C CA . GLU A 1 109 ? -7.082 13.517 -3.460 1.00 94.69 109 GLU A CA 1
ATOM 853 C C . GLU A 1 109 ? -6.793 12.737 -2.175 1.00 94.69 109 GLU A C 1
ATOM 855 O O . GLU A 1 109 ? -5.636 12.601 -1.802 1.00 94.69 109 GLU A O 1
ATOM 860 N N . GLU A 1 110 ? -7.794 12.061 -1.605 1.00 94.62 110 GLU A N 1
ATOM 861 C CA . GLU A 1 110 ? -7.616 11.285 -0.375 1.00 94.62 110 GLU A CA 1
ATOM 862 C C . GLU A 1 110 ? -6.615 10.128 -0.509 1.00 94.62 110 GLU A C 1
ATOM 864 O O . GLU A 1 110 ? -5.842 9.860 0.410 1.00 94.62 110 GLU A O 1
ATOM 869 N N . LEU A 1 111 ? -6.599 9.435 -1.654 1.00 95.88 111 LEU A N 1
ATOM 870 C CA . LEU A 1 111 ? -5.608 8.389 -1.919 1.00 95.88 111 LEU A CA 1
ATOM 871 C C . LEU A 1 111 ? -4.206 8.980 -2.113 1.00 95.88 111 LEU A C 1
ATOM 873 O O . LEU A 1 111 ? -3.230 8.370 -1.678 1.00 95.88 111 LEU A O 1
ATOM 877 N N . ILE A 1 112 ? -4.096 10.146 -2.754 1.00 96.12 112 ILE A N 1
ATOM 878 C CA . ILE A 1 112 ? -2.813 10.833 -2.952 1.00 96.1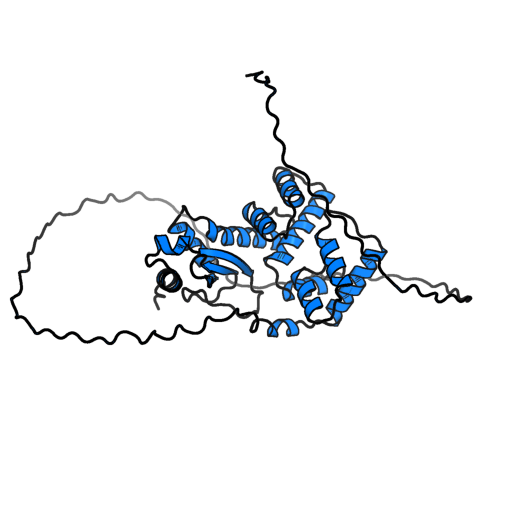2 112 ILE A CA 1
ATOM 879 C C . ILE A 1 112 ? -2.255 11.301 -1.603 1.00 96.12 112 ILE A C 1
ATOM 881 O O . ILE A 1 112 ? -1.097 11.015 -1.301 1.00 96.12 112 ILE A O 1
ATOM 885 N N . ASP A 1 113 ? -3.077 11.932 -0.768 1.00 94.81 113 ASP A N 1
ATOM 886 C CA . ASP A 1 113 ? -2.686 12.413 0.560 1.00 94.81 113 ASP A CA 1
ATOM 887 C C . ASP A 1 113 ? -2.291 11.256 1.481 1.00 94.81 113 ASP A C 1
ATOM 889 O O . ASP A 1 113 ? -1.259 11.303 2.155 1.00 94.81 113 ASP A O 1
ATOM 893 N N . TYR A 1 114 ? -3.053 10.158 1.454 1.00 93.94 114 TYR A N 1
ATOM 894 C CA . TYR A 1 114 ? -2.697 8.945 2.184 1.00 93.94 114 TYR A CA 1
ATOM 895 C C . TYR A 1 114 ? -1.360 8.358 1.704 1.00 93.94 114 TYR A C 1
ATOM 897 O O . TYR A 1 114 ? -0.527 7.952 2.518 1.00 93.94 114 TYR A O 1
ATOM 905 N N . ALA A 1 115 ? -1.116 8.345 0.391 1.00 93.81 115 ALA A N 1
ATOM 906 C CA . ALA A 1 115 ? 0.142 7.872 -0.178 1.00 93.81 115 ALA A CA 1
ATOM 907 C C . ALA A 1 115 ? 1.338 8.761 0.201 1.00 93.81 115 ALA A C 1
ATOM 909 O O . ALA A 1 115 ? 2.425 8.228 0.432 1.00 93.81 115 ALA A O 1
ATOM 910 N N . LEU A 1 116 ? 1.149 10.080 0.305 1.00 93.88 116 LEU A N 1
ATOM 911 C CA . LEU A 1 116 ? 2.161 11.009 0.819 1.00 93.88 116 LEU A CA 1
ATOM 912 C C . LEU A 1 116 ? 2.445 10.750 2.304 1.00 93.88 116 LEU A C 1
ATOM 914 O O . LEU A 1 116 ? 3.604 10.584 2.676 1.00 93.88 116 LEU A O 1
ATOM 918 N N . LYS A 1 117 ? 1.405 10.616 3.143 1.00 92.31 117 LYS A N 1
ATOM 919 C CA . LYS A 1 117 ? 1.548 10.312 4.583 1.00 92.31 117 LYS A CA 1
ATOM 920 C C . LYS A 1 117 ? 2.300 8.999 4.827 1.00 92.31 117 LYS A C 1
ATOM 922 O O . LYS A 1 117 ? 3.035 8.879 5.803 1.00 92.31 117 LYS A O 1
ATOM 927 N N . LYS A 1 118 ? 2.119 8.007 3.951 1.00 89.94 118 LYS A N 1
ATOM 928 C CA . LYS A 1 118 ? 2.809 6.707 4.014 1.00 89.94 118 LYS A CA 1
ATOM 929 C C . LYS A 1 118 ? 4.149 6.681 3.266 1.00 89.94 118 LYS A C 1
ATOM 931 O O . LYS A 1 118 ? 4.730 5.607 3.136 1.00 89.94 118 LYS A O 1
ATOM 936 N N . SER A 1 119 ? 4.630 7.820 2.759 1.00 90.44 119 SER A N 1
ATOM 937 C CA . SER A 1 119 ? 5.869 7.929 1.971 1.00 90.44 119 SER A CA 1
ATOM 938 C C . SER A 1 119 ? 5.918 6.989 0.758 1.00 90.44 119 SER A C 1
ATOM 940 O O . SER A 1 119 ? 6.990 6.612 0.287 1.00 90.44 119 SER A O 1
ATOM 942 N N . VAL A 1 120 ? 4.750 6.593 0.241 1.00 89.56 120 VAL A N 1
ATOM 943 C CA . VAL A 1 120 ? 4.614 5.812 -0.997 1.00 89.56 120 VAL A CA 1
ATOM 944 C C . VAL A 1 120 ? 4.847 6.716 -2.201 1.00 89.56 120 VAL A C 1
ATOM 946 O O . VAL A 1 120 ? 5.401 6.277 -3.208 1.00 89.56 120 VAL A O 1
ATOM 949 N N . PHE A 1 121 ? 4.420 7.975 -2.096 1.00 90.62 121 PHE A N 1
ATOM 950 C CA . PHE A 1 121 ? 4.588 9.017 -3.100 1.00 90.62 121 PHE A CA 1
ATOM 951 C C . PHE A 1 121 ? 5.518 10.128 -2.620 1.00 90.62 121 PHE A C 1
ATOM 953 O O . PHE A 1 121 ? 5.647 10.384 -1.428 1.00 90.62 121 PHE A O 1
ATOM 960 N N . THR A 1 122 ? 6.126 10.813 -3.587 1.00 91.38 122 THR A N 1
ATOM 961 C CA . THR A 1 122 ? 6.820 12.088 -3.391 1.00 91.38 122 THR A CA 1
ATOM 962 C C . THR A 1 122 ? 5.889 13.255 -3.727 1.00 91.38 122 THR A C 1
ATOM 964 O O . THR A 1 122 ? 4.882 13.075 -4.417 1.00 91.38 122 THR A O 1
ATOM 967 N N . GLU A 1 123 ? 6.247 14.471 -3.309 1.00 92.12 123 GLU A N 1
ATOM 968 C CA . GLU A 1 123 ? 5.509 15.694 -3.667 1.00 92.12 123 GLU A CA 1
ATOM 969 C C . GLU A 1 123 ? 5.380 15.864 -5.188 1.00 92.12 123 GLU A C 1
ATOM 971 O O . GLU A 1 123 ? 4.293 16.145 -5.686 1.00 92.12 123 GLU A O 1
ATOM 976 N N . ALA A 1 124 ? 6.439 15.549 -5.942 1.00 91.75 124 ALA A N 1
ATOM 977 C CA . ALA A 1 124 ? 6.423 15.579 -7.405 1.00 91.75 124 ALA A CA 1
ATOM 978 C C . ALA A 1 124 ? 5.371 14.629 -8.016 1.00 91.75 124 ALA A C 1
ATOM 980 O O . ALA A 1 124 ? 4.741 14.959 -9.022 1.00 91.75 124 ALA A O 1
ATOM 981 N N . ASN A 1 125 ? 5.137 13.456 -7.409 1.00 93.31 125 ASN A N 1
ATOM 982 C CA . ASN A 1 125 ? 4.078 12.550 -7.863 1.00 93.31 125 ASN A CA 1
ATOM 983 C C . ASN A 1 125 ? 2.690 13.170 -7.631 1.00 93.31 125 ASN A C 1
ATOM 985 O O . ASN A 1 125 ? 1.809 13.049 -8.482 1.00 93.31 125 ASN A O 1
ATOM 989 N N . ALA A 1 126 ? 2.487 13.837 -6.492 1.00 93.94 126 ALA A N 1
ATOM 990 C CA . ALA A 1 126 ? 1.226 14.504 -6.178 1.00 93.94 126 ALA A CA 1
ATOM 991 C C . ALA A 1 126 ? 0.973 15.715 -7.093 1.00 93.94 126 ALA A C 1
ATOM 993 O O . ALA A 1 126 ? -0.141 15.887 -7.592 1.00 93.94 126 ALA A O 1
ATOM 994 N N . GLU A 1 127 ? 2.004 16.514 -7.374 1.00 93.75 127 GLU A N 1
ATOM 995 C CA . GLU A 1 127 ? 1.951 17.608 -8.352 1.00 93.75 127 GLU A CA 1
ATOM 996 C C . GLU A 1 127 ? 1.581 17.100 -9.746 1.00 93.75 127 GLU A C 1
ATOM 998 O O . GLU A 1 127 ? 0.676 17.646 -10.376 1.00 93.75 127 GLU A O 1
ATOM 1003 N N . PHE A 1 128 ? 2.167 15.982 -10.187 1.00 94.56 128 PHE A N 1
ATOM 1004 C CA . PHE A 1 128 ? 1.781 15.361 -11.452 1.00 94.56 128 PHE A CA 1
ATOM 1005 C C . PHE A 1 128 ? 0.277 15.049 -11.510 1.00 94.56 128 PHE A C 1
ATOM 1007 O O . PHE A 1 128 ? -0.367 15.359 -12.513 1.00 94.56 128 PHE A O 1
ATOM 1014 N N . TYR A 1 129 ? -0.318 14.493 -10.445 1.00 95.38 129 TYR A N 1
ATOM 1015 C CA . TYR A 1 129 ? -1.768 14.256 -10.395 1.00 95.38 129 TYR A CA 1
ATOM 1016 C C . TYR A 1 129 ? -2.588 15.549 -10.460 1.00 95.38 129 TYR A C 1
ATOM 1018 O O . TYR A 1 129 ? -3.614 15.580 -11.150 1.00 95.38 129 TYR A O 1
ATOM 1026 N N . LYS A 1 130 ? -2.137 16.620 -9.794 1.00 92.56 130 LYS A N 1
ATOM 1027 C CA . LYS A 1 130 ? -2.770 17.948 -9.875 1.00 92.56 130 LYS A CA 1
ATOM 1028 C C . LYS A 1 130 ? -2.737 18.499 -11.303 1.00 92.56 130 LYS A C 1
ATOM 1030 O O . LYS A 1 130 ? -3.738 19.059 -11.749 1.00 92.56 130 LYS A O 1
ATOM 1035 N N . ASP A 1 131 ? -1.657 18.253 -12.038 1.00 92.69 131 ASP A N 1
ATOM 1036 C CA . ASP A 1 131 ? -1.508 18.681 -13.429 1.00 92.69 131 ASP A CA 1
ATOM 1037 C C . ASP A 1 131 ? -2.365 17.864 -14.398 1.00 92.69 131 ASP A C 1
ATOM 1039 O O . ASP A 1 131 ? -2.970 18.416 -15.320 1.00 92.69 131 ASP A O 1
ATOM 1043 N N . VAL A 1 132 ? -2.408 16.535 -14.243 1.00 94.38 132 VAL A N 1
ATOM 1044 C CA . VAL A 1 132 ? -3.110 15.669 -15.203 1.00 94.38 132 VAL A CA 1
ATOM 1045 C C . VAL A 1 132 ? -4.610 15.576 -14.964 1.00 94.38 132 VAL A C 1
ATOM 1047 O O . VAL A 1 132 ? -5.335 15.294 -15.915 1.00 94.38 132 VAL A O 1
ATOM 1050 N N . ARG A 1 133 ? -5.111 15.843 -13.748 1.00 88.62 133 ARG A N 1
ATOM 1051 C CA . ARG A 1 133 ? -6.556 15.738 -13.452 1.00 88.62 133 ARG A CA 1
ATOM 1052 C C . ARG A 1 133 ? -7.420 16.707 -14.265 1.00 88.62 133 ARG A C 1
ATOM 1054 O O . ARG A 1 133 ? -8.582 16.411 -14.509 1.00 88.62 133 ARG A O 1
ATOM 1061 N N . LEU A 1 134 ? -6.859 17.843 -14.684 1.00 87.19 134 LEU A N 1
ATOM 1062 C CA . LEU A 1 134 ? -7.561 18.859 -15.478 1.00 87.19 134 LEU A CA 1
ATOM 1063 C C . LEU A 1 134 ? -7.436 18.629 -16.993 1.00 87.19 134 LEU A C 1
ATOM 1065 O O . LEU A 1 134 ? -8.108 19.296 -17.783 1.00 87.19 134 LEU A O 1
ATOM 1069 N N . LYS A 1 135 ? -6.575 17.700 -17.426 1.00 91.88 135 LYS A N 1
ATOM 1070 C CA . LYS A 1 135 ? -6.316 17.450 -18.847 1.00 91.88 135 LYS A CA 1
ATOM 1071 C C . LYS A 1 135 ? -7.355 16.492 -19.415 1.00 91.88 135 LYS A C 1
ATOM 1073 O O . LYS A 1 135 ? -7.589 15.419 -18.873 1.00 91.88 135 LYS A O 1
ATOM 1078 N N . ARG A 1 136 ? -7.930 16.861 -20.564 1.00 90.00 136 ARG A N 1
ATOM 1079 C CA . ARG A 1 136 ? -8.872 16.001 -21.303 1.00 90.00 136 ARG A CA 1
ATOM 1080 C C . ARG A 1 136 ? -8.178 14.816 -21.976 1.00 90.00 136 ARG A C 1
ATOM 1082 O O . ARG A 1 136 ? -8.732 13.728 -21.991 1.00 90.00 136 ARG A O 1
ATOM 1089 N N . ASN A 1 137 ? -6.974 15.035 -22.509 1.00 93.25 137 ASN A N 1
ATOM 1090 C CA . ASN A 1 137 ? -6.171 14.022 -23.189 1.00 93.25 137 ASN A CA 1
ATOM 1091 C C . ASN A 1 137 ? -4.757 14.025 -22.608 1.00 93.25 137 ASN A C 1
ATOM 1093 O O . ASN A 1 137 ? -4.161 15.091 -22.437 1.00 93.25 137 ASN A O 1
ATOM 1097 N N . LEU A 1 138 ? -4.226 12.838 -22.324 1.00 95.00 138 LEU A N 1
ATOM 1098 C CA . LEU A 1 138 ? -2.840 12.652 -21.903 1.00 95.00 138 LEU A CA 1
ATOM 1099 C C . LEU A 1 138 ? -1.987 12.248 -23.101 1.00 95.00 138 LEU A C 1
ATOM 1101 O O . LEU A 1 138 ? -2.451 11.540 -23.994 1.00 95.00 138 LEU A O 1
ATOM 1105 N N . THR A 1 139 ? -0.730 12.684 -23.115 1.00 95.12 139 THR A N 1
ATOM 1106 C CA . THR A 1 139 ? 0.252 12.120 -24.049 1.00 95.12 139 THR A CA 1
ATOM 1107 C C . THR A 1 139 ? 0.528 10.658 -23.685 1.00 95.12 139 THR A C 1
ATOM 1109 O O . THR A 1 139 ? 0.334 10.271 -22.532 1.00 95.12 139 THR A O 1
ATOM 1112 N N . SER A 1 140 ? 1.028 9.848 -24.628 1.00 93.94 140 SER A N 1
ATOM 1113 C CA . SER A 1 140 ? 1.390 8.444 -24.345 1.00 93.94 140 SER A CA 1
ATOM 1114 C C . SER A 1 140 ? 2.315 8.339 -23.129 1.00 93.94 140 SER A C 1
ATOM 1116 O O . SER A 1 140 ? 2.017 7.612 -22.194 1.00 93.94 140 SER A O 1
ATOM 1118 N N . ALA A 1 141 ? 3.361 9.169 -23.070 1.00 90.50 141 ALA A N 1
ATOM 1119 C CA . ALA A 1 141 ? 4.295 9.180 -21.945 1.00 90.50 141 ALA A CA 1
ATOM 1120 C C . ALA A 1 141 ? 3.636 9.569 -20.605 1.00 90.50 141 ALA A C 1
ATOM 1122 O O . ALA A 1 141 ? 4.001 9.038 -19.560 1.00 90.50 141 ALA A O 1
ATOM 1123 N N . GLN A 1 142 ? 2.660 10.486 -20.611 1.00 93.81 142 GLN A N 1
ATOM 1124 C CA . GLN A 1 142 ? 1.904 10.841 -19.405 1.00 93.81 142 GLN A CA 1
ATOM 1125 C C . GLN A 1 142 ? 0.967 9.713 -18.969 1.00 93.81 142 GLN A C 1
ATOM 1127 O O . GLN A 1 142 ? 0.823 9.481 -17.772 1.00 93.81 142 GLN A O 1
ATOM 1132 N N . ALA A 1 143 ? 0.326 9.030 -19.919 1.00 93.25 143 ALA A N 1
ATOM 1133 C CA . ALA A 1 143 ? -0.515 7.875 -19.636 1.00 93.25 143 ALA A CA 1
ATOM 1134 C C . ALA A 1 143 ? 0.316 6.732 -19.035 1.00 93.25 143 ALA A C 1
ATOM 1136 O O . ALA A 1 143 ? -0.041 6.238 -17.968 1.00 93.25 143 ALA A O 1
ATOM 1137 N N . ASP A 1 144 ? 1.466 6.418 -19.638 1.00 90.25 144 ASP A N 1
ATOM 1138 C CA . ASP A 1 144 ? 2.406 5.402 -19.151 1.00 90.25 144 ASP A CA 1
ATOM 1139 C C . ASP A 1 144 ? 2.917 5.742 -17.742 1.00 90.25 144 ASP A C 1
ATOM 1141 O O . ASP A 1 144 ? 2.952 4.889 -16.851 1.00 90.25 144 ASP A O 1
ATOM 1145 N N . TYR A 1 145 ? 3.272 7.011 -17.501 1.00 91.25 145 TYR A N 1
ATOM 1146 C CA . TYR A 1 145 ? 3.701 7.447 -16.172 1.00 91.25 145 TYR A CA 1
ATOM 1147 C C . TYR A 1 145 ? 2.572 7.342 -15.145 1.00 91.25 145 TYR A C 1
ATOM 1149 O O . TYR A 1 145 ? 2.790 6.847 -14.038 1.00 91.25 145 TYR A O 1
ATOM 1157 N N . LYS A 1 146 ? 1.353 7.755 -15.510 1.00 93.81 146 LYS A N 1
ATOM 1158 C CA . LYS A 1 146 ? 0.190 7.650 -14.626 1.00 93.81 146 LYS A CA 1
ATOM 1159 C C . LYS A 1 146 ? -0.128 6.199 -14.295 1.00 93.81 146 LYS A C 1
ATOM 1161 O O . LYS A 1 146 ? -0.342 5.892 -13.128 1.00 93.81 146 LYS A O 1
ATOM 1166 N N . GLU A 1 147 ? -0.104 5.307 -15.282 1.00 92.69 147 GLU A N 1
ATOM 1167 C CA . GLU A 1 147 ? -0.273 3.871 -15.063 1.00 92.69 147 GLU A CA 1
ATOM 1168 C C . GLU A 1 147 ? 0.792 3.334 -14.096 1.00 92.69 147 GLU A C 1
ATOM 1170 O O . GLU A 1 147 ? 0.475 2.577 -13.175 1.00 92.69 147 GLU A O 1
ATOM 1175 N N . ASN A 1 148 ? 2.053 3.746 -14.250 1.00 90.06 148 ASN A N 1
ATOM 1176 C CA . ASN A 1 148 ? 3.125 3.345 -13.343 1.00 90.06 148 ASN A CA 1
ATOM 1177 C C . ASN A 1 148 ? 2.880 3.827 -11.900 1.00 90.06 148 ASN A C 1
ATOM 1179 O O . ASN A 1 148 ? 2.981 3.033 -10.963 1.00 90.06 148 ASN A O 1
ATOM 1183 N N . LEU A 1 149 ? 2.488 5.092 -11.717 1.00 92.62 149 LEU A N 1
ATOM 1184 C CA . LEU A 1 149 ? 2.138 5.648 -10.405 1.00 92.62 149 LEU A CA 1
ATOM 1185 C C . LEU A 1 149 ? 0.919 4.952 -9.788 1.00 92.62 149 LEU A C 1
ATOM 1187 O O . LEU A 1 149 ? 0.905 4.639 -8.601 1.00 92.62 149 LEU A O 1
ATOM 1191 N N . ASN A 1 150 ? -0.101 4.667 -10.591 1.00 95.12 150 ASN A N 1
ATOM 1192 C CA . ASN A 1 150 ? -1.279 3.924 -10.162 1.00 95.12 150 ASN A CA 1
ATOM 1193 C C . ASN A 1 150 ? -0.919 2.511 -9.700 1.00 95.12 150 ASN A C 1
ATOM 1195 O O . ASN A 1 150 ? -1.354 2.071 -8.637 1.00 95.12 150 ASN A O 1
ATOM 1199 N N . ASN A 1 151 ? -0.063 1.814 -10.445 1.00 91.81 151 ASN A N 1
ATOM 1200 C CA . ASN A 1 151 ? 0.457 0.521 -10.020 1.00 91.81 151 ASN A CA 1
ATOM 1201 C C . ASN A 1 151 ? 1.229 0.639 -8.696 1.00 91.81 151 ASN A C 1
ATOM 1203 O O . ASN A 1 151 ? 1.020 -0.187 -7.808 1.00 91.81 151 ASN A O 1
ATOM 1207 N N . GLN A 1 152 ? 2.053 1.676 -8.517 1.00 91.69 152 GLN A N 1
ATOM 1208 C CA . GLN A 1 152 ? 2.762 1.934 -7.258 1.00 91.69 152 GLN A CA 1
ATOM 1209 C C . GLN A 1 152 ? 1.811 2.090 -6.067 1.00 91.69 152 GLN A C 1
ATOM 1211 O O . GLN A 1 152 ? 2.052 1.483 -5.021 1.00 91.69 152 GLN A O 1
ATOM 1216 N N . LEU A 1 153 ? 0.713 2.838 -6.234 1.00 93.75 153 LEU A N 1
ATOM 1217 C CA . LEU A 1 153 ? -0.333 2.972 -5.214 1.00 93.75 153 LEU A CA 1
ATOM 1218 C C . LEU A 1 153 ? -0.937 1.611 -4.873 1.00 93.75 153 LEU A C 1
ATOM 1220 O O . LEU A 1 153 ? -1.005 1.232 -3.705 1.00 93.75 153 LEU A O 1
ATOM 1224 N N . LEU A 1 154 ? -1.332 0.845 -5.892 1.00 94.00 154 LEU A N 1
ATOM 1225 C CA . LEU A 1 154 ? -1.966 -0.455 -5.696 1.00 94.00 154 LEU A CA 1
ATOM 1226 C C . LEU A 1 154 ? -1.054 -1.447 -4.967 1.00 94.00 154 LEU A C 1
ATOM 1228 O O . LEU A 1 154 ? -1.502 -2.079 -4.013 1.00 94.00 154 LEU A O 1
ATOM 1232 N N . TYR A 1 155 ? 0.204 -1.586 -5.394 1.00 92.31 155 TYR A N 1
ATOM 1233 C CA . TYR A 1 155 ? 1.147 -2.537 -4.795 1.00 92.31 155 TYR A CA 1
ATOM 1234 C C . TYR A 1 155 ? 1.583 -2.159 -3.380 1.00 92.31 155 TYR A C 1
ATOM 1236 O O . TYR A 1 155 ? 1.905 -3.045 -2.590 1.00 92.31 155 TYR A O 1
ATOM 1244 N N . SER A 1 156 ? 1.619 -0.864 -3.072 1.00 90.81 156 SER A N 1
ATOM 1245 C CA . SER A 1 156 ? 2.027 -0.384 -1.752 1.00 90.81 156 SER A CA 1
ATOM 1246 C C . SER A 1 156 ? 0.877 -0.408 -0.750 1.00 90.81 156 SER A C 1
ATOM 1248 O O . SER A 1 156 ? 1.094 -0.722 0.416 1.00 90.81 156 SER A O 1
ATOM 1250 N N . ILE A 1 157 ? -0.347 -0.103 -1.190 1.00 91.62 157 ILE A N 1
ATOM 1251 C CA . ILE A 1 157 ? -1.480 0.116 -0.286 1.00 91.62 157 ILE A CA 1
ATOM 1252 C C . ILE A 1 157 ? -2.334 -1.146 -0.181 1.00 91.62 157 ILE A C 1
ATOM 1254 O O . ILE A 1 157 ? -2.343 -1.788 0.868 1.00 91.62 157 ILE A O 1
ATOM 1258 N N . ILE A 1 158 ? -3.015 -1.546 -1.260 1.00 91.25 158 ILE A N 1
ATOM 1259 C CA . ILE A 1 158 ? -4.084 -2.551 -1.155 1.00 91.25 158 ILE A CA 1
ATOM 1260 C C . ILE A 1 158 ? -3.701 -3.968 -1.577 1.00 91.25 158 ILE A C 1
ATOM 1262 O O . ILE A 1 158 ? -4.280 -4.909 -1.055 1.00 91.25 158 ILE A O 1
ATOM 1266 N N . LEU A 1 159 ? -2.769 -4.160 -2.514 1.00 90.81 159 LEU A N 1
ATOM 1267 C CA . LEU A 1 159 ? -2.430 -5.509 -2.971 1.00 90.81 159 LEU A CA 1
ATOM 1268 C C . LEU A 1 159 ? -1.587 -6.221 -1.917 1.00 90.81 159 LEU A C 1
ATOM 1270 O O . LEU A 1 159 ? -0.682 -5.624 -1.334 1.00 90.81 159 LEU A O 1
ATOM 1274 N N . SER A 1 160 ? -1.870 -7.499 -1.693 1.00 90.94 160 SER A N 1
ATOM 1275 C CA . SER A 1 160 ? -1.038 -8.367 -0.865 1.00 90.94 160 SER A CA 1
ATOM 1276 C C . SER A 1 160 ? 0.257 -8.751 -1.604 1.00 90.94 160 SER A C 1
ATOM 1278 O O . SER A 1 160 ? 0.387 -8.583 -2.826 1.00 90.94 160 SER A O 1
ATOM 1280 N N . ALA A 1 161 ? 1.221 -9.329 -0.880 1.00 92.00 161 ALA A N 1
ATOM 1281 C CA . ALA A 1 161 ? 2.399 -9.934 -1.502 1.00 92.00 161 ALA A CA 1
ATOM 1282 C C . ALA A 1 161 ? 2.016 -11.079 -2.464 1.00 92.00 161 ALA A C 1
ATOM 1284 O O . ALA A 1 161 ? 2.623 -11.212 -3.529 1.00 92.00 161 ALA A O 1
ATOM 1285 N N . LYS A 1 162 ? 0.961 -11.842 -2.142 1.00 92.44 162 LYS A N 1
ATOM 1286 C CA . LYS A 1 162 ? 0.427 -12.932 -2.969 1.00 92.44 162 LYS A CA 1
ATOM 1287 C C . LYS A 1 162 ? -0.156 -12.416 -4.280 1.00 92.44 162 LYS A C 1
ATOM 1289 O O . LYS A 1 162 ? 0.242 -12.878 -5.349 1.00 92.44 162 LYS A O 1
ATOM 1294 N N . ALA A 1 163 ? -1.044 -11.425 -4.233 1.00 91.44 163 ALA A N 1
ATOM 1295 C CA . ALA A 1 163 ? -1.586 -10.803 -5.438 1.00 91.44 163 ALA A CA 1
ATOM 1296 C C . ALA A 1 163 ? -0.473 -10.201 -6.300 1.00 91.44 163 ALA A C 1
ATOM 1298 O O . ALA A 1 163 ? -0.475 -10.339 -7.527 1.00 91.44 163 ALA A O 1
ATOM 1299 N N . ALA A 1 164 ? 0.521 -9.578 -5.661 1.00 93.06 164 ALA A N 1
ATOM 1300 C CA . ALA A 1 164 ? 1.668 -9.042 -6.369 1.00 93.06 164 ALA A CA 1
ATOM 1301 C C . ALA A 1 164 ? 2.521 -10.126 -7.037 1.00 93.06 164 ALA A C 1
ATOM 1303 O O . ALA A 1 164 ? 2.990 -9.937 -8.162 1.00 93.06 164 ALA A O 1
ATOM 1304 N N . PHE A 1 165 ? 2.676 -11.275 -6.383 1.00 95.38 165 PHE A N 1
ATOM 1305 C CA . PHE A 1 165 ? 3.362 -12.437 -6.932 1.00 95.38 165 PHE A CA 1
ATOM 1306 C C . PHE A 1 165 ? 2.641 -13.010 -8.148 1.00 95.38 165 PHE A C 1
ATOM 1308 O O . PHE A 1 165 ? 3.282 -13.257 -9.169 1.00 95.38 165 PHE A O 1
ATOM 1315 N N . LEU A 1 166 ? 1.317 -13.164 -8.082 1.00 93.69 166 LEU A N 1
ATOM 1316 C CA . LEU A 1 166 ? 0.522 -13.659 -9.208 1.00 93.69 166 LEU A CA 1
ATOM 1317 C C . LEU A 1 166 ? 0.656 -12.736 -10.428 1.00 93.69 166 LEU A C 1
ATOM 1319 O O . LEU A 1 166 ? 0.992 -13.207 -11.515 1.00 93.69 166 LEU A O 1
ATOM 1323 N N . LYS A 1 167 ? 0.544 -11.415 -10.231 1.00 92.38 167 LYS A N 1
ATOM 1324 C CA . LYS A 1 167 ? 0.763 -10.425 -11.301 1.00 92.38 167 LYS A CA 1
ATOM 1325 C C . LYS A 1 167 ? 2.179 -10.468 -11.883 1.00 92.38 167 LYS A C 1
ATOM 1327 O O . LYS A 1 167 ? 2.360 -10.203 -13.074 1.00 92.38 167 LYS A O 1
ATOM 1332 N N . LEU A 1 168 ? 3.188 -10.765 -11.061 1.00 94.94 168 LEU A N 1
ATOM 1333 C CA . LEU A 1 168 ? 4.572 -10.915 -11.515 1.00 94.94 168 LEU A CA 1
ATOM 1334 C C . LEU A 1 168 ? 4.777 -12.220 -12.297 1.00 94.94 168 LEU A C 1
ATOM 1336 O O . LEU A 1 168 ? 5.510 -12.237 -13.284 1.00 94.94 168 LEU A O 1
ATOM 1340 N N . LYS A 1 169 ? 4.118 -13.305 -11.881 1.00 95.88 169 LYS A N 1
ATOM 1341 C CA . LYS A 1 169 ? 4.162 -14.611 -12.548 1.00 95.88 169 LYS A CA 1
ATOM 1342 C C . LYS A 1 169 ? 3.521 -14.560 -13.936 1.00 95.88 169 LYS A C 1
ATOM 1344 O O . LYS A 1 169 ? 4.074 -15.136 -14.868 1.00 95.88 169 LYS A O 1
ATOM 1349 N N . GLU A 1 170 ? 2.415 -13.832 -14.084 1.00 95.00 170 GLU A N 1
ATOM 1350 C CA . GLU A 1 170 ? 1.769 -13.573 -15.381 1.00 95.00 170 GLU A CA 1
ATOM 1351 C C . GLU A 1 170 ? 2.689 -12.817 -16.345 1.00 95.00 170 GLU A C 1
ATOM 1353 O O . GLU A 1 170 ? 2.739 -13.119 -17.537 1.00 95.00 170 GLU A O 1
ATOM 1358 N N . ASN A 1 171 ? 3.440 -11.834 -15.838 1.00 92.50 171 ASN A N 1
ATOM 1359 C CA . ASN A 1 171 ? 4.360 -11.049 -16.647 1.00 92.50 171 ASN A CA 1
ATOM 1360 C C . ASN A 1 171 ? 5.647 -10.714 -15.884 1.00 92.50 171 ASN A C 1
ATOM 1362 O O . ASN A 1 171 ? 5.773 -9.674 -15.234 1.00 92.50 171 ASN A O 1
ATOM 1366 N N . SER A 1 172 ? 6.649 -11.571 -16.075 1.00 92.19 172 SER A N 1
ATOM 1367 C CA . SER A 1 172 ? 7.984 -11.443 -15.475 1.00 92.19 172 SER A CA 1
ATOM 1368 C C . SER A 1 172 ? 8.772 -10.185 -15.880 1.00 92.19 172 SER A C 1
ATOM 1370 O O . SER A 1 172 ? 9.809 -9.905 -15.278 1.00 92.19 172 SER A O 1
ATOM 1372 N N . ASN A 1 173 ? 8.305 -9.399 -16.859 1.00 89.75 173 ASN A N 1
ATOM 1373 C CA . ASN A 1 173 ? 8.912 -8.109 -17.204 1.00 89.75 173 ASN A CA 1
ATOM 1374 C C . ASN A 1 173 ? 8.448 -6.969 -16.283 1.00 89.75 173 ASN A C 1
ATOM 1376 O O . ASN A 1 173 ? 9.104 -5.920 -16.220 1.00 89.75 173 ASN A O 1
ATOM 1380 N N . ARG A 1 174 ? 7.344 -7.158 -15.548 1.00 90.44 174 ARG A N 1
ATOM 1381 C CA . ARG A 1 174 ? 6.846 -6.186 -14.567 1.00 90.44 174 ARG A CA 1
ATOM 1382 C C . ARG A 1 174 ? 7.825 -6.019 -13.410 1.00 90.44 174 ARG A C 1
ATOM 1384 O O . ARG A 1 174 ? 8.723 -6.828 -13.196 1.00 90.44 174 ARG A O 1
ATOM 1391 N N . THR A 1 175 ? 7.697 -4.921 -12.684 1.00 92.19 175 THR A N 1
ATOM 1392 C CA . THR A 1 175 ? 8.457 -4.718 -11.448 1.00 92.19 175 THR A CA 1
ATOM 1393 C C . THR A 1 175 ? 7.713 -5.412 -10.310 1.00 92.19 175 THR A C 1
ATOM 1395 O O . THR A 1 175 ? 6.496 -5.267 -10.203 1.00 92.19 175 THR A O 1
ATOM 1398 N N . ALA A 1 176 ? 8.421 -6.190 -9.488 1.00 94.19 176 ALA A N 1
ATOM 1399 C CA . ALA A 1 176 ? 7.846 -6.783 -8.284 1.00 94.19 176 ALA A CA 1
ATOM 1400 C C . ALA A 1 176 ? 7.291 -5.681 -7.362 1.00 94.19 176 ALA A C 1
ATOM 1402 O O . ALA A 1 176 ? 7.929 -4.642 -7.194 1.00 94.19 176 ALA A O 1
ATOM 1403 N N . GLY A 1 177 ? 6.103 -5.884 -6.788 1.00 92.31 177 GLY A N 1
ATOM 1404 C CA . GLY A 1 177 ? 5.497 -4.920 -5.861 1.00 92.31 177 GLY A CA 1
ATOM 1405 C C . GLY A 1 177 ? 6.265 -4.826 -4.532 1.00 92.31 177 GLY A C 1
ATOM 1406 O O . GLY A 1 177 ? 6.848 -5.833 -4.126 1.00 92.31 177 GLY A O 1
ATOM 1407 N N . PRO A 1 178 ? 6.259 -3.680 -3.819 1.00 92.44 178 PRO A N 1
ATOM 1408 C CA . PRO A 1 178 ? 7.035 -3.495 -2.585 1.00 92.44 178 PRO A CA 1
ATOM 1409 C C . PRO A 1 178 ? 6.787 -4.560 -1.511 1.00 92.44 178 PRO A C 1
ATOM 1411 O O . PRO A 1 178 ? 7.743 -5.115 -0.982 1.00 92.44 178 PRO A O 1
ATOM 1414 N N . LYS A 1 179 ? 5.527 -4.944 -1.265 1.00 91.88 179 LYS A N 1
ATOM 1415 C CA . LYS A 1 179 ? 5.189 -6.015 -0.308 1.00 91.88 179 LYS A CA 1
ATOM 1416 C C . LYS A 1 179 ? 5.763 -7.382 -0.704 1.00 91.88 179 LYS A C 1
ATOM 1418 O O . LYS A 1 179 ? 6.228 -8.128 0.148 1.00 91.88 179 LYS A O 1
ATOM 1423 N N . LEU A 1 180 ? 5.786 -7.702 -2.002 1.00 95.00 180 LEU A N 1
ATOM 1424 C CA . LEU A 1 180 ? 6.427 -8.925 -2.500 1.00 95.00 180 LEU A CA 1
ATOM 1425 C C . LEU A 1 180 ? 7.953 -8.857 -2.389 1.00 95.00 180 LEU A C 1
ATOM 1427 O O . LEU A 1 180 ? 8.589 -9.871 -2.122 1.00 95.00 180 LEU A O 1
ATOM 1431 N N . ILE A 1 181 ? 8.542 -7.683 -2.618 1.00 95.94 181 ILE A N 1
ATOM 1432 C CA . ILE A 1 181 ? 9.983 -7.469 -2.455 1.00 95.94 181 ILE A CA 1
ATOM 1433 C C . ILE A 1 181 ? 10.376 -7.687 -0.995 1.00 95.94 181 ILE A C 1
ATOM 1435 O O . ILE A 1 181 ? 11.348 -8.396 -0.746 1.00 95.94 181 ILE A O 1
ATOM 1439 N N . GLU A 1 182 ? 9.611 -7.127 -0.055 1.00 94.56 182 GLU A N 1
ATOM 1440 C CA . GLU A 1 182 ? 9.840 -7.310 1.379 1.00 94.56 182 GLU A CA 1
ATOM 1441 C C . GLU A 1 182 ? 9.733 -8.786 1.759 1.00 94.56 182 GLU A C 1
ATOM 1443 O O . GLU A 1 182 ? 10.675 -9.348 2.305 1.00 94.56 182 GLU A O 1
ATOM 1448 N N . TYR A 1 183 ? 8.654 -9.453 1.347 1.00 94.69 183 TYR A N 1
ATOM 1449 C CA . TYR A 1 183 ? 8.470 -10.885 1.571 1.00 94.69 183 TYR A CA 1
ATOM 1450 C C . TYR A 1 183 ? 9.613 -11.733 0.980 1.00 94.69 183 TYR A C 1
ATOM 1452 O O . TYR A 1 183 ? 10.157 -12.630 1.617 1.00 94.69 183 TYR A O 1
ATOM 1460 N N . ALA A 1 184 ? 10.040 -11.446 -0.252 1.00 97.00 184 ALA A N 1
ATOM 1461 C CA . ALA A 1 184 ? 11.149 -12.166 -0.871 1.00 97.00 184 ALA A CA 1
ATOM 1462 C C . ALA A 1 184 ? 12.488 -11.897 -0.158 1.00 97.00 184 ALA A C 1
ATOM 1464 O O . ALA A 1 184 ? 13.373 -12.754 -0.158 1.00 97.00 184 ALA A O 1
ATOM 1465 N N . PHE A 1 185 ? 12.662 -10.718 0.436 1.00 97.44 185 PHE A N 1
ATOM 1466 C CA . PHE A 1 185 ? 13.825 -10.393 1.250 1.00 97.44 185 PHE A CA 1
ATOM 1467 C C . PHE A 1 185 ? 13.810 -11.144 2.586 1.00 97.44 185 PHE A C 1
ATOM 1469 O O . PHE A 1 185 ? 14.804 -11.789 2.913 1.00 97.44 185 PHE A O 1
ATOM 1476 N N . THR A 1 186 ? 12.684 -11.155 3.308 1.00 95.88 186 THR A N 1
ATOM 1477 C CA . THR A 1 186 ? 12.562 -11.864 4.596 1.00 95.88 186 THR A CA 1
ATOM 1478 C C . THR A 1 186 ? 12.749 -13.373 4.446 1.00 95.88 186 THR A C 1
ATOM 1480 O O . THR A 1 186 ? 13.398 -13.997 5.281 1.00 95.88 186 THR A O 1
ATOM 1483 N N . LYS A 1 187 ? 12.294 -13.969 3.335 1.00 95.69 187 LYS A N 1
ATOM 1484 C CA . LYS A 1 187 ? 12.558 -15.385 3.005 1.00 95.69 187 LYS A CA 1
ATOM 1485 C C . LYS A 1 187 ? 13.977 -15.640 2.449 1.00 95.69 187 LYS A C 1
ATOM 1487 O O . LYS A 1 187 ? 14.266 -16.741 1.983 1.00 95.69 187 LYS A O 1
ATOM 1492 N N . GLY A 1 188 ? 14.868 -14.641 2.431 1.00 97.06 188 GLY A N 1
ATOM 1493 C CA . GLY A 1 188 ? 16.262 -14.772 1.977 1.00 97.06 188 GLY A CA 1
ATOM 1494 C C . GLY A 1 188 ? 16.437 -14.999 0.467 1.00 97.06 188 GLY A C 1
ATOM 1495 O O . GLY A 1 188 ? 17.500 -15.423 0.004 1.00 97.06 188 GLY A O 1
ATOM 1496 N N . ILE A 1 189 ? 15.401 -14.744 -0.335 1.00 97.75 189 ILE A N 1
ATOM 1497 C CA . ILE A 1 189 ? 15.423 -14.910 -1.797 1.00 97.75 189 ILE A CA 1
ATOM 1498 C C . ILE A 1 189 ? 16.128 -13.722 -2.458 1.00 97.75 189 ILE A C 1
ATOM 1500 O O . ILE A 1 189 ? 16.878 -13.893 -3.431 1.00 97.75 189 ILE A O 1
ATOM 1504 N N . LEU A 1 190 ? 15.894 -12.526 -1.918 1.00 98.31 190 LEU A N 1
ATOM 1505 C CA . LEU A 1 190 ? 16.598 -11.296 -2.260 1.00 98.31 190 LEU A CA 1
ATOM 1506 C C . LEU A 1 190 ? 17.607 -10.948 -1.166 1.00 98.31 190 LEU A C 1
ATOM 1508 O O . LEU A 1 190 ? 17.377 -11.201 0.009 1.00 98.31 190 LEU A O 1
ATOM 1512 N N . ASN A 1 191 ? 18.718 -10.332 -1.564 1.00 97.94 191 ASN A N 1
ATOM 1513 C CA . ASN A 1 191 ? 19.660 -9.712 -0.634 1.00 97.94 191 ASN A CA 1
ATOM 1514 C C . ASN A 1 191 ? 19.430 -8.195 -0.567 1.00 97.94 191 ASN A C 1
ATOM 1516 O O . ASN A 1 191 ? 18.686 -7.641 -1.380 1.00 97.94 191 ASN A O 1
ATOM 1520 N N . GLU A 1 192 ? 20.121 -7.521 0.354 1.00 97.88 192 GLU A N 1
ATOM 1521 C CA . GLU A 1 192 ? 19.979 -6.077 0.587 1.00 97.88 192 GLU A CA 1
ATOM 1522 C C . GLU A 1 192 ? 20.187 -5.250 -0.691 1.00 97.88 192 GLU A C 1
ATOM 1524 O O . GLU A 1 192 ? 19.396 -4.371 -1.021 1.00 97.88 192 GLU A O 1
ATOM 1529 N N . LYS A 1 193 ? 21.202 -5.598 -1.494 1.00 98.00 193 LYS A N 1
ATOM 1530 C CA . LYS A 1 193 ? 21.485 -4.914 -2.766 1.00 98.00 193 LYS A CA 1
ATOM 1531 C C . LYS A 1 193 ? 20.335 -5.061 -3.768 1.00 98.00 193 LYS A C 1
ATOM 1533 O O . LYS A 1 193 ? 19.990 -4.097 -4.447 1.00 98.00 193 LYS A O 1
ATOM 1538 N N . ALA A 1 194 ? 19.740 -6.249 -3.869 1.00 98.06 194 ALA A N 1
ATOM 1539 C CA . ALA A 1 194 ? 18.608 -6.505 -4.755 1.00 98.06 194 ALA A CA 1
ATOM 1540 C C . ALA A 1 194 ? 17.333 -5.793 -4.274 1.00 98.06 194 ALA A C 1
ATOM 1542 O O . ALA A 1 194 ? 16.608 -5.230 -5.095 1.00 98.06 194 ALA A O 1
ATOM 1543 N N . LYS A 1 195 ? 17.085 -5.771 -2.958 1.00 97.31 195 LYS A N 1
ATOM 1544 C CA . LYS A 1 195 ? 15.994 -5.004 -2.339 1.00 97.31 195 LYS A CA 1
ATOM 1545 C C . LYS A 1 195 ? 16.146 -3.511 -2.635 1.00 97.31 195 LYS A C 1
ATOM 1547 O O . LYS A 1 195 ? 15.244 -2.912 -3.220 1.00 97.31 195 LYS A O 1
ATOM 1552 N N . ALA A 1 196 ? 17.312 -2.938 -2.337 1.00 95.69 196 ALA A N 1
ATOM 1553 C CA . ALA A 1 196 ? 17.621 -1.536 -2.604 1.00 95.69 196 ALA A CA 1
ATOM 1554 C C . ALA A 1 196 ? 17.479 -1.182 -4.093 1.00 95.69 196 ALA A C 1
ATOM 1556 O O . ALA A 1 196 ? 16.928 -0.135 -4.429 1.00 95.69 196 ALA A O 1
ATOM 1557 N N . PHE A 1 197 ? 17.901 -2.074 -4.997 1.00 96.12 197 PHE A N 1
ATOM 1558 C CA . PHE A 1 197 ? 17.705 -1.898 -6.436 1.00 96.12 197 PHE A CA 1
ATOM 1559 C C . PHE A 1 197 ? 16.222 -1.774 -6.811 1.00 96.12 197 PHE A C 1
ATOM 1561 O O . PHE A 1 197 ? 15.865 -0.868 -7.560 1.00 96.12 197 PHE A O 1
ATOM 1568 N N . TYR A 1 198 ? 15.340 -2.621 -6.274 1.00 94.81 198 TYR A N 1
ATOM 1569 C CA . TYR A 1 198 ? 13.904 -2.490 -6.531 1.00 94.81 198 TYR A CA 1
ATOM 1570 C C . TYR A 1 198 ? 13.302 -1.211 -5.953 1.00 94.81 198 TYR A C 1
ATOM 1572 O O . TYR A 1 198 ? 12.531 -0.546 -6.646 1.00 94.81 198 TYR A O 1
ATOM 1580 N N . LEU A 1 199 ? 13.654 -0.851 -4.717 1.00 90.00 199 LEU A N 1
ATOM 1581 C CA . LEU A 1 199 ? 13.179 0.389 -4.095 1.00 90.00 199 LEU A CA 1
ATOM 1582 C C . LEU A 1 199 ? 13.617 1.609 -4.912 1.00 90.00 199 LEU A C 1
ATOM 1584 O O . LEU A 1 199 ? 12.833 2.527 -5.140 1.00 90.00 199 LEU A O 1
ATOM 1588 N N . GLN A 1 200 ? 14.832 1.575 -5.462 1.00 91.06 200 GLN A N 1
ATOM 1589 C CA . GLN A 1 200 ? 15.305 2.606 -6.375 1.00 91.06 200 GLN A CA 1
ATOM 1590 C C . GLN A 1 200 ? 14.464 2.684 -7.660 1.00 91.06 200 GLN A C 1
ATOM 1592 O O . GLN A 1 200 ? 14.233 3.783 -8.154 1.00 91.06 200 GLN A O 1
ATOM 1597 N N . ILE A 1 201 ? 14.004 1.558 -8.217 1.00 90.44 201 ILE A N 1
ATOM 1598 C CA . ILE A 1 201 ? 13.116 1.561 -9.394 1.00 90.44 201 ILE A CA 1
ATOM 1599 C C . ILE A 1 201 ? 11.780 2.226 -9.057 1.00 90.44 201 ILE A C 1
ATOM 1601 O O . ILE A 1 201 ? 11.325 3.065 -9.828 1.00 90.44 201 ILE A O 1
ATOM 1605 N N . TRP A 1 202 ? 11.176 1.879 -7.918 1.00 85.94 202 TRP A N 1
ATOM 1606 C CA . TRP A 1 202 ? 9.894 2.446 -7.486 1.00 85.94 202 TRP A CA 1
ATOM 1607 C C . TRP A 1 202 ? 9.974 3.943 -7.171 1.00 85.94 202 TRP A C 1
ATOM 1609 O O . TRP A 1 202 ? 9.024 4.675 -7.427 1.00 85.94 202 TRP A O 1
ATOM 1619 N N . ASN A 1 203 ? 11.124 4.417 -6.693 1.00 82.06 203 ASN A N 1
ATOM 1620 C CA . ASN A 1 203 ? 11.323 5.831 -6.371 1.00 82.06 203 ASN A CA 1
ATOM 1621 C C . ASN A 1 203 ? 11.704 6.694 -7.588 1.00 82.06 203 ASN A C 1
ATOM 1623 O O . ASN A 1 203 ? 11.763 7.918 -7.477 1.00 82.06 203 ASN A O 1
ATOM 1627 N N . ARG A 1 204 ? 11.991 6.098 -8.754 1.00 81.00 204 ARG A N 1
ATOM 1628 C CA . ARG A 1 204 ? 12.371 6.844 -9.965 1.00 81.00 204 ARG A CA 1
ATOM 1629 C C . ARG A 1 204 ? 11.136 7.341 -10.719 1.00 81.00 204 ARG A C 1
ATOM 1631 O O . ARG A 1 204 ? 10.366 6.560 -11.271 1.00 81.00 204 ARG A O 1
ATOM 1638 N N . SER A 1 205 ? 11.022 8.656 -10.859 1.00 59.41 205 SER A N 1
ATOM 1639 C CA . SER A 1 205 ? 9.940 9.366 -11.551 1.00 59.41 205 SER A CA 1
ATOM 1640 C C . SER A 1 205 ? 10.095 9.416 -13.087 1.00 59.41 205 SER A C 1
ATOM 1642 O O . SER A 1 205 ? 10.064 10.498 -13.656 1.00 59.41 205 SER A O 1
ATOM 1644 N N . ASN A 1 206 ? 10.219 8.260 -13.769 1.00 58.22 206 ASN A N 1
ATOM 1645 C CA . ASN A 1 206 ? 10.294 8.069 -15.251 1.00 58.22 206 ASN A CA 1
ATOM 1646 C C . ASN A 1 206 ? 11.659 7.745 -15.876 1.00 58.22 206 ASN A C 1
ATOM 1648 O O . ASN A 1 206 ? 11.775 7.669 -17.101 1.00 58.22 206 ASN A O 1
ATOM 1652 N N . ALA A 1 207 ? 12.708 7.502 -15.091 1.00 70.12 207 ALA A N 1
ATOM 1653 C CA . ALA A 1 207 ? 13.983 7.100 -15.681 1.00 70.12 207 ALA A CA 1
ATOM 1654 C C . ALA A 1 207 ? 13.891 5.679 -16.266 1.00 70.12 207 ALA A C 1
ATOM 1656 O O . ALA A 1 207 ? 13.766 4.695 -15.529 1.00 70.12 207 ALA A O 1
ATOM 1657 N N . SER A 1 208 ? 13.992 5.565 -17.595 1.00 82.56 208 SER A N 1
ATOM 1658 C CA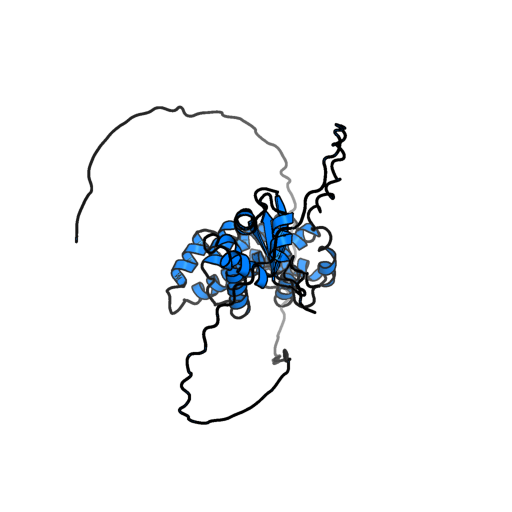 . SER A 1 208 ? 14.054 4.263 -18.259 1.00 82.56 208 SER A CA 1
ATOM 1659 C C . SER A 1 208 ? 15.266 3.470 -17.759 1.00 82.56 208 SER A C 1
ATOM 1661 O O . SER A 1 208 ? 16.372 3.998 -17.623 1.00 82.56 208 SER A O 1
ATOM 1663 N N . LEU A 1 209 ? 15.062 2.189 -17.456 1.00 89.25 209 LEU A N 1
ATOM 1664 C CA . LEU A 1 209 ? 16.154 1.313 -17.043 1.00 89.25 209 LEU A CA 1
ATOM 1665 C C . LEU A 1 209 ? 17.085 1.042 -18.222 1.00 89.25 209 LEU A C 1
ATOM 1667 O O . LEU A 1 209 ? 16.618 0.748 -19.327 1.00 89.25 209 LEU A O 1
ATOM 1671 N N . THR A 1 210 ? 18.394 1.052 -17.964 1.00 93.25 210 THR A N 1
ATOM 1672 C CA . THR A 1 210 ? 19.380 0.590 -18.949 1.00 93.25 210 THR A CA 1
ATOM 1673 C C . THR A 1 210 ? 19.139 -0.882 -19.285 1.00 93.25 210 THR A C 1
ATOM 1675 O O . THR A 1 210 ? 18.544 -1.622 -18.496 1.00 93.25 210 THR A O 1
ATOM 1678 N N . GLN A 1 211 ? 19.623 -1.357 -20.437 1.00 94.69 211 GLN A N 1
ATOM 1679 C CA . GLN A 1 211 ? 19.445 -2.766 -20.809 1.00 94.69 211 GLN A CA 1
ATOM 1680 C C . GLN A 1 211 ? 20.018 -3.724 -19.750 1.00 94.69 211 GLN A C 1
ATOM 1682 O O . GLN A 1 211 ? 19.384 -4.723 -19.421 1.00 94.69 211 GLN A O 1
ATOM 1687 N N . SER A 1 212 ? 21.169 -3.386 -19.159 1.00 96.19 212 SER A N 1
ATOM 1688 C CA . SER A 1 212 ? 21.768 -4.164 -18.068 1.00 96.19 212 SER A CA 1
ATOM 1689 C C . SER A 1 212 ? 20.872 -4.192 -16.821 1.00 96.19 212 SER A C 1
ATOM 1691 O O . SER A 1 212 ? 20.596 -5.261 -16.280 1.00 96.19 212 SER A O 1
ATOM 1693 N N . GLN A 1 213 ? 20.310 -3.044 -16.420 1.00 95.38 213 GLN A N 1
ATOM 1694 C CA . GLN A 1 213 ? 19.357 -2.971 -15.305 1.00 95.38 213 GLN A CA 1
ATOM 1695 C C . GLN A 1 213 ? 18.077 -3.769 -15.587 1.00 95.38 213 GLN A C 1
ATOM 1697 O O . GLN A 1 213 ? 17.569 -4.443 -14.692 1.00 95.38 213 GLN A O 1
ATOM 1702 N N . ARG A 1 214 ? 17.564 -3.745 -16.827 1.00 94.75 214 ARG A N 1
ATOM 1703 C CA . ARG A 1 214 ? 16.414 -4.567 -17.240 1.00 94.75 214 ARG A CA 1
ATOM 1704 C C . ARG A 1 214 ? 16.720 -6.057 -17.127 1.00 94.75 214 ARG A C 1
ATOM 1706 O O . ARG A 1 214 ? 15.926 -6.784 -16.536 1.00 94.75 214 ARG A O 1
ATOM 1713 N N . ASN A 1 215 ? 17.874 -6.493 -17.631 1.00 96.06 215 ASN A N 1
ATOM 1714 C CA . ASN A 1 215 ? 18.315 -7.887 -17.552 1.00 96.06 215 ASN A CA 1
ATOM 1715 C C . ASN A 1 215 ? 18.490 -8.332 -16.091 1.00 96.06 215 ASN A C 1
ATOM 1717 O O . ASN A 1 215 ? 18.043 -9.413 -15.708 1.00 96.06 215 ASN A O 1
ATOM 1721 N N . TYR A 1 216 ? 19.081 -7.475 -15.254 1.00 97.44 216 TYR A N 1
ATOM 1722 C CA . TYR A 1 216 ? 19.237 -7.734 -13.828 1.00 97.44 216 TYR A CA 1
ATOM 1723 C C . TYR A 1 216 ? 17.884 -7.858 -13.120 1.00 97.44 216 TYR A C 1
ATOM 1725 O O . TYR A 1 216 ? 17.632 -8.882 -12.484 1.00 97.44 216 TYR A O 1
ATOM 1733 N N . LYS A 1 217 ? 16.968 -6.898 -13.316 1.00 96.62 217 LYS A N 1
ATOM 1734 C CA . LYS A 1 217 ? 15.588 -6.971 -12.808 1.00 96.62 217 LYS A CA 1
ATOM 1735 C C . LYS A 1 217 ? 14.910 -8.274 -13.228 1.00 96.62 217 LYS A C 1
ATOM 1737 O O . LYS A 1 217 ? 14.350 -8.977 -12.395 1.00 96.62 217 LYS A O 1
ATOM 1742 N N . TYR A 1 218 ? 15.003 -8.623 -14.508 1.00 96.31 218 TYR A N 1
ATOM 1743 C CA . TYR A 1 218 ? 14.416 -9.846 -15.042 1.00 96.31 218 TYR A CA 1
ATOM 1744 C C . TYR A 1 218 ? 14.961 -11.105 -14.350 1.00 96.31 218 TYR A C 1
ATOM 1746 O O . TYR A 1 218 ? 14.194 -11.988 -13.964 1.00 96.31 218 TYR A O 1
ATOM 1754 N N . SER A 1 219 ? 16.278 -11.171 -14.129 1.00 97.75 219 SER A N 1
ATOM 1755 C CA . SER A 1 219 ? 16.908 -12.278 -13.399 1.00 97.75 219 SER A CA 1
ATOM 1756 C C . SER A 1 219 ? 16.410 -12.397 -11.953 1.00 97.75 219 SER A C 1
ATOM 1758 O O . SER A 1 219 ? 16.177 -13.506 -11.468 1.00 97.75 219 SER A O 1
ATOM 1760 N N . LEU A 1 220 ? 16.188 -11.264 -11.279 1.00 98.12 220 LEU A N 1
ATOM 1761 C CA . LEU A 1 220 ? 15.671 -11.224 -9.914 1.00 98.12 220 LEU A CA 1
ATOM 1762 C C . LEU A 1 220 ? 14.204 -11.659 -9.879 1.00 98.12 220 LEU A C 1
ATOM 1764 O O . LEU A 1 220 ? 13.844 -12.494 -9.056 1.00 98.12 220 LEU A O 1
ATOM 1768 N N . ASN A 1 221 ? 13.378 -11.170 -10.806 1.00 97.88 221 ASN A N 1
ATOM 1769 C CA . ASN A 1 221 ? 11.988 -11.600 -10.957 1.00 97.88 221 ASN A CA 1
ATOM 1770 C C . ASN A 1 221 ? 11.894 -13.113 -11.172 1.00 97.88 221 ASN A C 1
ATOM 1772 O O . ASN A 1 221 ? 11.112 -13.780 -10.502 1.00 97.88 221 ASN A O 1
ATOM 1776 N N . ARG A 1 222 ? 12.727 -13.682 -12.056 1.00 97.88 222 ARG A N 1
ATOM 1777 C CA . ARG A 1 222 ? 12.778 -15.138 -12.251 1.00 97.88 222 ARG A CA 1
ATOM 1778 C C . ARG A 1 222 ? 13.144 -15.874 -10.969 1.00 97.88 222 ARG A C 1
ATOM 1780 O O . ARG A 1 222 ? 12.519 -16.884 -10.668 1.00 97.88 222 ARG A O 1
ATOM 1787 N N . ARG A 1 223 ? 14.108 -15.365 -10.200 1.00 97.94 223 ARG A N 1
ATOM 1788 C CA . ARG A 1 223 ? 14.491 -15.957 -8.912 1.00 97.94 223 ARG A CA 1
ATOM 1789 C C . ARG A 1 223 ? 13.334 -15.951 -7.911 1.00 97.94 223 ARG A C 1
ATOM 1791 O O . ARG A 1 223 ? 13.115 -16.969 -7.266 1.00 97.94 223 ARG A O 1
ATOM 1798 N N . ILE A 1 224 ? 12.593 -14.844 -7.813 1.00 98.00 224 ILE A N 1
ATOM 1799 C CA . ILE A 1 224 ? 11.383 -14.735 -6.982 1.00 98.00 224 ILE A CA 1
ATOM 1800 C C . ILE A 1 224 ? 10.351 -15.780 -7.429 1.00 98.00 224 ILE A C 1
ATOM 1802 O O . ILE A 1 224 ? 9.924 -16.599 -6.623 1.00 98.00 224 ILE A O 1
ATOM 1806 N N . ILE A 1 225 ? 10.021 -15.812 -8.725 1.00 97.62 225 ILE A N 1
ATOM 1807 C CA . ILE A 1 225 ? 9.029 -16.735 -9.308 1.00 97.62 225 ILE A CA 1
ATOM 1808 C C . ILE A 1 225 ? 9.408 -18.209 -9.103 1.00 97.62 225 ILE A C 1
ATOM 1810 O O . ILE A 1 225 ? 8.535 -19.041 -8.892 1.00 97.62 225 ILE A O 1
ATOM 1814 N N . GLN A 1 226 ? 10.696 -18.546 -9.180 1.00 97.44 226 GLN A N 1
ATOM 1815 C CA . GLN A 1 226 ? 11.175 -19.923 -9.034 1.00 97.44 226 GLN A CA 1
ATOM 1816 C C . GLN A 1 226 ? 11.203 -20.410 -7.584 1.00 97.44 226 GLN A C 1
ATOM 1818 O O . GLN A 1 226 ? 11.141 -21.617 -7.359 1.00 97.44 226 GLN A O 1
ATOM 1823 N N . ARG A 1 227 ? 11.372 -19.501 -6.617 1.00 97.56 227 ARG A N 1
ATOM 1824 C CA . ARG A 1 227 ? 11.592 -19.863 -5.210 1.00 97.56 227 ARG A CA 1
ATOM 1825 C C . ARG A 1 227 ? 10.373 -19.675 -4.321 1.00 97.56 227 ARG A C 1
ATOM 1827 O O . ARG A 1 227 ? 10.302 -20.356 -3.309 1.00 97.56 227 ARG A O 1
ATOM 1834 N N . ILE A 1 228 ? 9.447 -18.795 -4.692 1.00 96.31 228 ILE A N 1
ATOM 1835 C CA . ILE A 1 228 ? 8.187 -18.609 -3.970 1.00 96.31 228 ILE A CA 1
ATOM 1836 C C . ILE A 1 228 ? 7.113 -19.500 -4.585 1.00 96.31 228 ILE A C 1
ATOM 1838 O O . ILE A 1 228 ? 6.924 -19.518 -5.804 1.00 96.31 228 ILE A O 1
ATOM 1842 N N . ARG A 1 229 ? 6.377 -20.203 -3.731 1.00 94.25 229 ARG A N 1
ATOM 1843 C CA . ARG A 1 229 ? 5.160 -20.933 -4.078 1.00 94.25 229 ARG A CA 1
ATOM 1844 C C . ARG A 1 229 ? 3.933 -20.163 -3.595 1.00 94.25 229 ARG A C 1
ATOM 1846 O O . ARG A 1 229 ? 4.017 -19.324 -2.704 1.00 94.25 229 ARG A O 1
ATOM 1853 N N . VAL A 1 230 ? 2.777 -20.416 -4.208 1.00 88.88 230 VAL A N 1
ATOM 1854 C CA . VAL A 1 230 ? 1.537 -19.693 -3.856 1.00 88.88 230 VAL A CA 1
ATOM 1855 C C . VAL A 1 230 ? 1.079 -20.057 -2.440 1.00 88.88 230 VAL A C 1
ATOM 1857 O O . VAL A 1 230 ? 0.473 -19.240 -1.751 1.00 88.88 230 VAL A O 1
ATOM 1860 N N . GLU A 1 231 ? 1.401 -21.269 -2.006 1.00 88.56 231 GLU A N 1
ATOM 1861 C CA . GLU A 1 231 ? 1.067 -21.826 -0.701 1.00 88.56 231 GLU A CA 1
ATOM 1862 C C . GLU A 1 231 ? 1.875 -21.172 0.428 1.00 88.56 231 GLU A C 1
ATOM 1864 O O . GLU A 1 231 ? 1.390 -21.099 1.555 1.00 88.56 231 GLU A O 1
ATOM 1869 N N . ASP A 1 232 ? 3.056 -20.619 0.125 1.00 88.50 232 ASP A N 1
ATOM 1870 C CA . ASP A 1 232 ? 3.924 -19.993 1.128 1.00 88.50 232 ASP A CA 1
ATOM 1871 C C . ASP A 1 232 ? 3.262 -18.751 1.763 1.00 88.50 232 ASP A C 1
ATOM 1873 O O . ASP A 1 232 ? 3.548 -18.405 2.905 1.00 88.50 232 ASP A O 1
ATOM 1877 N N . PHE A 1 233 ? 2.321 -18.110 1.056 1.00 86.44 233 PHE A N 1
ATOM 1878 C CA . PHE A 1 233 ? 1.595 -16.930 1.540 1.00 86.44 233 PHE A CA 1
ATOM 1879 C C . PHE A 1 233 ? 0.489 -17.240 2.564 1.00 86.44 233 PHE A C 1
ATOM 1881 O O . PHE A 1 233 ? -0.080 -16.313 3.133 1.00 86.44 233 PHE A O 1
ATOM 1888 N N . ALA A 1 234 ? 0.140 -18.511 2.788 1.00 74.25 234 ALA A N 1
ATOM 1889 C CA . ALA A 1 234 ? -0.940 -18.885 3.706 1.00 74.25 234 ALA A CA 1
ATOM 1890 C C . ALA A 1 234 ? -0.523 -18.875 5.191 1.00 74.25 234 ALA A C 1
ATOM 1892 O O . ALA A 1 234 ? -1.389 -18.921 6.061 1.00 74.25 234 ALA A O 1
ATOM 1893 N N . ILE A 1 235 ? 0.782 -18.838 5.485 1.00 58.53 235 ILE A N 1
ATOM 1894 C CA . ILE A 1 235 ? 1.323 -19.117 6.826 1.00 58.53 235 ILE A CA 1
ATOM 1895 C C . ILE A 1 235 ? 1.545 -17.837 7.659 1.00 58.53 235 ILE A C 1
ATOM 1897 O O . ILE A 1 235 ? 1.357 -17.867 8.871 1.00 58.53 235 ILE A O 1
ATOM 1901 N N . ASP A 1 236 ? 1.851 -16.695 7.036 1.00 53.59 236 ASP A N 1
ATOM 1902 C CA . ASP A 1 236 ? 2.408 -15.534 7.760 1.00 53.59 236 ASP A CA 1
ATOM 1903 C C . ASP A 1 236 ? 1.375 -14.653 8.507 1.00 53.59 236 ASP A C 1
ATOM 1905 O O . ASP A 1 236 ? 1.762 -13.770 9.264 1.00 53.59 236 ASP A O 1
ATOM 1909 N N . ARG A 1 237 ? 0.055 -14.874 8.381 1.00 58.91 237 ARG A N 1
ATOM 1910 C CA . ARG A 1 237 ? -0.942 -13.970 9.006 1.00 58.91 237 ARG A CA 1
ATOM 1911 C C . ARG A 1 237 ? -1.156 -14.142 10.513 1.00 58.91 237 ARG A C 1
ATOM 1913 O O . ARG A 1 237 ? -1.821 -13.310 11.121 1.00 58.91 237 ARG A O 1
ATOM 1920 N N . ARG A 1 238 ? -0.637 -15.216 11.117 1.00 48.47 238 ARG A N 1
ATOM 1921 C CA . ARG A 1 238 ? -0.835 -15.492 12.553 1.00 48.47 238 ARG A CA 1
ATOM 1922 C C . ARG A 1 238 ? 0.208 -14.845 13.463 1.00 48.47 238 ARG A C 1
ATOM 1924 O O . ARG A 1 238 ? -0.034 -14.792 14.660 1.00 48.47 238 ARG A O 1
ATOM 1931 N N . GLU A 1 239 ? 1.329 -14.363 12.927 1.00 42.25 239 GLU A N 1
ATOM 1932 C CA . GLU A 1 239 ? 2.441 -13.858 13.751 1.00 42.25 239 GLU A CA 1
ATOM 1933 C C . GLU A 1 239 ? 2.534 -12.325 13.793 1.00 42.25 239 GLU A C 1
ATOM 1935 O O . GLU A 1 239 ? 3.062 -11.786 14.759 1.00 42.25 239 GLU A O 1
ATOM 1940 N N . ASP A 1 240 ? 1.913 -11.613 12.845 1.00 42.03 240 ASP A N 1
ATOM 1941 C CA . ASP A 1 240 ? 1.802 -10.143 12.877 1.00 42.03 240 ASP A CA 1
ATOM 1942 C C . ASP A 1 240 ? 0.591 -9.642 13.691 1.00 42.03 240 ASP A C 1
ATOM 1944 O O . ASP A 1 240 ? 0.299 -8.439 13.701 1.00 42.03 240 ASP A O 1
ATOM 1948 N N . SER A 1 241 ? -0.123 -10.531 14.404 1.00 42.50 241 SER A N 1
ATOM 1949 C CA . SER A 1 241 ? -1.101 -10.107 15.412 1.00 42.50 241 SER A CA 1
ATOM 1950 C C . SER A 1 241 ? -0.342 -9.493 16.590 1.00 42.50 241 SER A C 1
ATOM 1952 O O . SER A 1 241 ? -0.009 -10.164 17.566 1.00 42.50 241 SER A O 1
ATOM 1954 N N . PHE A 1 242 ? -0.023 -8.209 16.432 1.00 48.34 242 PHE A N 1
ATOM 1955 C CA . PHE A 1 242 ? 0.461 -7.290 17.450 1.00 48.34 242 PHE A CA 1
ATOM 1956 C C . PHE A 1 242 ? -0.126 -7.648 18.812 1.00 48.34 242 PHE A C 1
ATOM 1958 O O . PHE A 1 242 ? -1.350 -7.678 18.939 1.00 48.34 242 PHE A O 1
ATOM 1965 N N . ASP A 1 243 ? 0.761 -7.912 19.774 1.00 39.25 243 ASP A N 1
ATOM 1966 C CA . ASP A 1 243 ? 0.508 -8.131 21.196 1.00 39.25 243 ASP A CA 1
ATOM 1967 C C . ASP A 1 243 ? -0.935 -7.818 21.603 1.00 39.25 243 ASP A C 1
ATOM 1969 O O . ASP A 1 243 ? -1.305 -6.665 21.851 1.00 39.25 243 ASP A O 1
ATOM 1973 N N . ALA A 1 244 ? -1.764 -8.862 21.677 1.00 37.84 244 ALA A N 1
ATOM 1974 C CA . ALA A 1 244 ? -2.962 -8.793 22.486 1.00 37.84 244 ALA A CA 1
ATOM 1975 C C . ALA A 1 244 ? -2.489 -8.370 23.878 1.00 37.84 244 ALA A C 1
ATOM 1977 O O . ALA A 1 244 ? -1.809 -9.140 24.561 1.00 37.84 244 ALA A O 1
ATOM 1978 N N . LEU A 1 245 ? -2.779 -7.121 24.259 1.00 43.50 245 LEU A N 1
ATOM 1979 C CA . LEU A 1 245 ? -2.516 -6.638 25.606 1.00 43.50 245 LEU A CA 1
ATOM 1980 C C . LEU A 1 245 ? -3.020 -7.716 26.572 1.00 43.50 245 LEU A C 1
ATOM 1982 O O . LEU A 1 245 ? -4.165 -8.162 26.413 1.00 43.50 245 LEU A O 1
ATOM 1986 N N . PRO A 1 246 ? -2.190 -8.170 27.530 1.00 39.03 246 PRO A N 1
ATOM 1987 C CA . PRO A 1 246 ? -2.643 -9.149 28.498 1.00 39.03 246 PRO A CA 1
ATOM 1988 C C . PRO A 1 246 ? -3.932 -8.619 29.137 1.00 39.03 246 PRO A C 1
ATOM 1990 O O . PRO A 1 246 ? -4.035 -7.406 29.376 1.00 39.03 246 PRO A O 1
ATOM 1993 N N . PRO A 1 247 ? -4.940 -9.480 29.370 1.00 38.09 247 PRO A N 1
ATOM 1994 C CA . PRO A 1 247 ? -6.163 -9.052 30.026 1.00 38.09 247 PRO A CA 1
ATOM 1995 C C . PRO A 1 247 ? -5.768 -8.330 31.311 1.00 38.09 247 PRO A C 1
ATOM 1997 O O . PRO A 1 247 ? -5.014 -8.878 32.114 1.00 38.09 247 PRO A O 1
ATOM 2000 N N . LYS A 1 248 ? -6.225 -7.080 31.472 1.00 44.12 248 LYS A N 1
ATOM 2001 C CA . LYS A 1 248 ? -6.062 -6.343 32.726 1.00 44.12 248 LYS A CA 1
ATOM 2002 C C . LYS A 1 248 ? -6.576 -7.243 33.840 1.00 44.12 248 LYS A C 1
ATOM 2004 O O . LYS A 1 248 ? -7.783 -7.472 33.930 1.00 44.12 248 LYS A O 1
ATOM 2009 N N . GLU A 1 249 ? -5.666 -7.759 34.659 1.00 44.09 249 GLU A N 1
ATOM 2010 C CA . GLU A 1 249 ? -6.051 -8.399 35.903 1.00 44.09 249 GLU A CA 1
ATOM 2011 C C . GLU A 1 249 ? -6.885 -7.386 36.698 1.00 44.09 249 GLU A C 1
ATOM 2013 O O . GLU A 1 249 ? -6.515 -6.206 36.774 1.00 44.09 249 GLU A O 1
ATOM 2018 N N . PRO A 1 250 ? -8.043 -7.790 37.244 1.00 40.03 250 PRO A N 1
ATOM 2019 C CA . PRO A 1 250 ? -8.815 -6.908 38.097 1.00 40.03 250 PRO A CA 1
ATOM 2020 C C . PRO A 1 250 ? -7.942 -6.542 39.297 1.00 40.03 250 PRO A C 1
ATOM 2022 O O . PRO A 1 250 ? -7.534 -7.414 40.063 1.00 40.03 250 PRO A O 1
ATOM 2025 N N . SER A 1 251 ? -7.635 -5.251 39.445 1.00 40.00 251 SER A N 1
ATOM 2026 C CA . SER A 1 251 ? -6.876 -4.743 40.582 1.00 40.00 251 SER A CA 1
ATOM 2027 C C . SER A 1 251 ? -7.658 -5.023 41.863 1.00 40.00 251 SER A C 1
ATOM 2029 O O . SER A 1 251 ? -8.596 -4.306 42.215 1.00 40.00 251 SER A O 1
ATOM 2031 N N . ALA A 1 252 ? -7.274 -6.090 42.552 1.00 46.66 252 ALA A N 1
ATOM 2032 C CA . ALA A 1 252 ? -7.755 -6.434 43.873 1.00 46.66 252 ALA A CA 1
ATOM 2033 C C . ALA A 1 252 ? -7.087 -5.517 44.904 1.00 46.66 252 ALA A C 1
A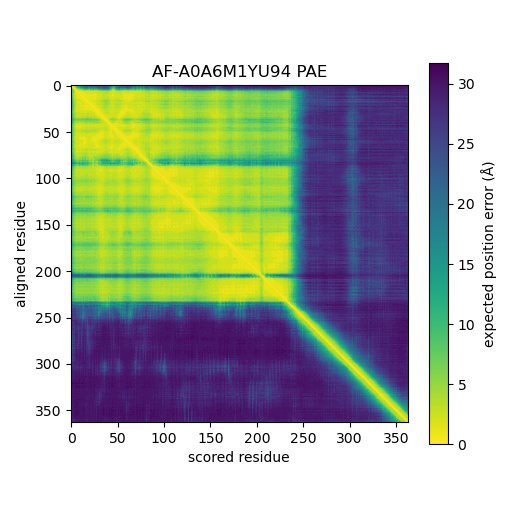TOM 2035 O O . ALA A 1 252 ? -6.150 -5.919 45.577 1.00 46.66 252 ALA A O 1
ATOM 2036 N N . HIS A 1 253 ? -7.564 -4.279 45.023 1.00 46.00 253 HIS A N 1
ATOM 2037 C CA . HIS A 1 253 ? -7.335 -3.453 46.206 1.00 46.00 253 HIS A CA 1
ATOM 2038 C C . HIS A 1 253 ? -8.508 -2.499 46.402 1.00 46.00 253 HIS A C 1
ATOM 2040 O O . HIS A 1 253 ? -8.465 -1.353 45.981 1.00 46.00 253 HIS A O 1
ATOM 2046 N N . GLU A 1 254 ? -9.538 -2.981 47.090 1.00 42.41 254 GLU A N 1
ATOM 2047 C CA . GLU A 1 254 ? -10.341 -2.142 47.975 1.00 42.41 254 GLU A CA 1
ATOM 2048 C C . GLU A 1 254 ? -10.948 -3.036 49.058 1.00 42.41 254 GLU A C 1
ATOM 2050 O O . GLU A 1 254 ? -11.961 -3.709 48.888 1.00 42.41 254 GLU A O 1
ATOM 2055 N N . SER A 1 255 ? -10.259 -3.086 50.193 1.00 41.41 255 SER A N 1
ATOM 2056 C CA . SER A 1 255 ? -10.790 -3.642 51.429 1.00 41.41 255 SER A CA 1
ATOM 2057 C C . SER A 1 255 ? -10.394 -2.719 52.571 1.00 41.41 255 SER A C 1
ATOM 2059 O O . SER A 1 255 ? -9.369 -2.906 53.221 1.00 41.41 255 SER A O 1
ATOM 2061 N N . SER A 1 256 ? -11.235 -1.718 52.814 1.00 41.12 256 SER A N 1
ATOM 2062 C CA . SER A 1 256 ? -11.343 -1.049 54.108 1.00 41.12 256 SER A CA 1
ATOM 2063 C C . SER A 1 256 ? -12.815 -0.777 54.420 1.00 41.12 256 SER A C 1
ATOM 2065 O O . SER A 1 256 ? -13.402 0.252 54.110 1.00 41.12 256 SER A O 1
ATOM 2067 N N . SER A 1 257 ? -13.407 -1.797 55.036 1.00 37.28 257 SER A N 1
ATOM 2068 C CA . SER A 1 257 ? -14.380 -1.722 56.127 1.00 37.28 257 SER A CA 1
ATOM 2069 C C . SER A 1 257 ? -14.638 -0.311 56.689 1.00 37.28 257 SER A C 1
ATOM 2071 O O . SER A 1 257 ? -13.779 0.258 57.364 1.00 37.28 257 SER A O 1
ATOM 2073 N N . SER A 1 258 ? -15.880 0.156 56.574 1.00 41.69 258 SER A N 1
ATOM 2074 C CA . SER A 1 258 ? -16.505 0.999 57.594 1.00 41.69 258 SER A CA 1
ATOM 2075 C C . SER A 1 258 ? -18.000 0.698 57.646 1.00 41.69 258 SER A C 1
ATOM 2077 O O . SER A 1 258 ? -18.744 0.927 56.694 1.00 41.69 258 SER A O 1
ATOM 2079 N N . ALA A 1 259 ? -18.404 0.107 58.764 1.00 41.88 259 ALA A N 1
ATOM 2080 C CA . ALA A 1 259 ? -19.776 -0.180 59.129 1.00 41.88 259 ALA A CA 1
ATOM 2081 C C . ALA A 1 259 ? -20.515 1.112 59.494 1.00 41.88 259 ALA A C 1
ATOM 2083 O O . ALA A 1 259 ? -19.983 1.885 60.277 1.00 41.88 259 ALA A O 1
ATOM 2084 N N . PHE A 1 260 ? -21.757 1.291 59.039 1.00 36.28 260 PHE A N 1
ATOM 2085 C CA . PHE A 1 260 ? -22.815 1.905 59.849 1.00 36.28 260 PHE A CA 1
ATOM 2086 C C . PHE A 1 260 ? -24.207 1.485 59.351 1.00 36.28 260 PHE A C 1
ATOM 2088 O O . PHE A 1 260 ? -24.406 1.098 58.204 1.00 36.28 260 PHE A O 1
ATOM 2095 N N . GLN A 1 261 ? -25.119 1.472 60.314 1.00 39.75 261 GLN A N 1
ATOM 2096 C CA . GLN A 1 261 ? -26.355 0.702 60.431 1.00 39.75 261 GLN A CA 1
ATOM 2097 C C . GLN A 1 261 ? -27.603 1.335 59.758 1.00 39.75 261 GLN A C 1
ATOM 2099 O O . GLN A 1 261 ? -27.502 2.419 59.186 1.00 39.75 261 GLN A O 1
ATOM 2104 N N . PRO A 1 262 ? -28.775 0.654 59.783 1.00 47.41 262 PRO A N 1
ATOM 2105 C CA . PRO A 1 262 ? -29.864 0.841 58.828 1.00 47.41 262 PRO A CA 1
ATOM 2106 C C . PRO A 1 262 ? -30.882 1.897 59.273 1.00 47.41 262 PRO A C 1
ATOM 2108 O O . PRO A 1 262 ? -31.138 2.061 60.462 1.00 47.41 262 PRO A O 1
ATOM 2111 N N . TYR A 1 263 ? -31.546 2.532 58.305 1.00 37.84 263 TYR A N 1
ATOM 2112 C CA . TYR A 1 263 ? -32.787 3.271 58.537 1.00 37.84 263 TYR A CA 1
ATOM 2113 C C . TYR A 1 263 ? -33.843 2.917 57.483 1.00 37.84 263 TYR A C 1
ATOM 2115 O O . TYR A 1 263 ? -33.715 3.224 56.304 1.00 37.84 263 TYR A O 1
ATOM 2123 N N . SER A 1 264 ? -34.852 2.205 57.979 1.00 37.19 264 SER A N 1
ATOM 2124 C CA . SER A 1 264 ? -36.283 2.509 57.907 1.00 37.19 264 SER A CA 1
ATOM 2125 C C . SER A 1 264 ? -36.927 2.925 56.579 1.00 37.19 264 SER A C 1
ATOM 2127 O O . SER A 1 264 ? -36.687 3.986 56.016 1.00 37.19 264 SER A O 1
ATOM 2129 N N . GLN A 1 265 ? -37.879 2.066 56.212 1.00 41.81 265 GLN A N 1
ATOM 2130 C CA . GLN A 1 265 ? -39.053 2.253 55.361 1.00 41.81 265 GLN A CA 1
ATOM 2131 C C . GLN A 1 265 ? -39.689 3.648 55.434 1.00 41.81 265 GLN A C 1
ATOM 2133 O O . GLN A 1 265 ? -39.801 4.185 56.529 1.00 41.81 265 GLN A O 1
ATOM 2138 N N . LEU A 1 266 ? -40.224 4.125 54.301 1.00 39.22 266 LEU A N 1
ATOM 2139 C CA . LEU A 1 266 ? -41.476 4.894 54.148 1.00 39.22 266 LEU A CA 1
ATOM 2140 C C . LEU A 1 266 ? -41.894 4.882 52.638 1.00 39.22 266 LEU A C 1
ATOM 2142 O O . LEU A 1 266 ? -41.098 4.442 51.809 1.00 39.22 266 LEU A O 1
ATOM 2146 N N . PRO A 1 267 ? -43.150 5.225 52.274 1.00 51.03 267 PRO A N 1
ATOM 2147 C CA . PRO A 1 267 ? -44.045 4.391 51.453 1.00 51.03 267 PRO A CA 1
ATOM 2148 C C . PRO A 1 267 ? -44.276 4.953 50.018 1.00 51.03 267 PRO A C 1
ATOM 2150 O O . PRO A 1 267 ? -43.623 5.926 49.639 1.00 51.03 267 PRO A O 1
ATOM 2153 N N . PRO A 1 268 ? -45.158 4.354 49.177 1.00 47.88 268 PRO A N 1
ATOM 2154 C 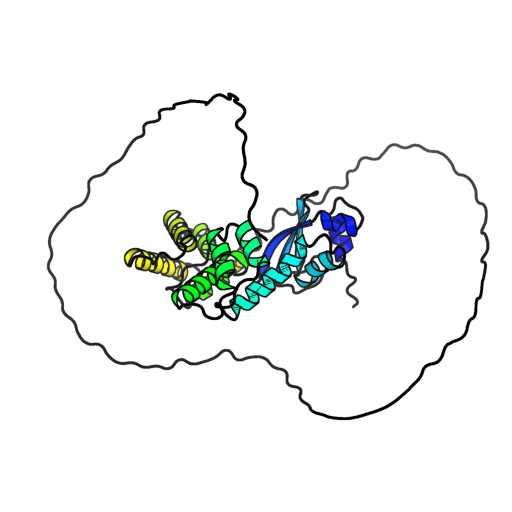CA . PRO A 1 268 ? -45.214 4.638 47.745 1.00 47.88 268 PRO A CA 1
ATOM 2155 C C . PRO A 1 268 ? -46.098 5.851 47.435 1.00 47.88 268 PRO A C 1
ATOM 2157 O O . PRO A 1 268 ? -47.208 5.965 47.954 1.00 47.88 268 PRO A O 1
ATOM 2160 N N . VAL A 1 269 ? -45.639 6.715 46.526 1.00 43.22 269 VAL A N 1
ATOM 2161 C CA . VAL A 1 269 ? -46.424 7.841 46.005 1.00 43.22 269 VAL A CA 1
ATOM 2162 C C . VAL A 1 269 ? -46.843 7.561 44.562 1.00 43.22 269 VAL A C 1
ATOM 2164 O O . VAL A 1 269 ? -46.039 7.541 43.636 1.00 43.22 269 VAL A O 1
ATOM 2167 N N . GLU A 1 270 ? -48.131 7.248 44.465 1.00 37.84 270 GLU A N 1
ATOM 2168 C CA . GLU A 1 270 ? -49.141 7.688 43.499 1.00 37.84 270 GLU A CA 1
ATOM 2169 C C . GLU A 1 270 ? -48.825 7.781 41.996 1.00 37.84 270 GLU A C 1
ATOM 2171 O O . GLU A 1 270 ? -48.062 8.602 41.494 1.00 37.84 270 GLU A O 1
ATOM 2176 N N . LYS A 1 271 ? -49.608 6.977 41.267 1.00 40.03 271 LYS A N 1
ATOM 2177 C CA . LYS A 1 271 ? -49.963 7.135 39.859 1.00 40.03 271 LYS A CA 1
ATOM 2178 C C . LYS A 1 271 ? -50.747 8.437 39.674 1.00 40.03 271 LYS A C 1
ATOM 2180 O O . LYS A 1 271 ? -51.822 8.575 40.250 1.00 40.03 271 LYS A O 1
ATOM 2185 N N . SER A 1 272 ? -50.297 9.308 38.777 1.00 41.47 272 SER A N 1
ATOM 2186 C CA . SER A 1 272 ? -51.151 10.326 38.167 1.00 41.47 272 SER A CA 1
ATOM 2187 C C . SER A 1 272 ? -51.300 10.049 36.673 1.00 41.47 272 SER A C 1
ATOM 2189 O O . SER A 1 272 ? -50.376 10.104 35.867 1.00 41.47 272 SER A O 1
ATOM 2191 N N . SER A 1 273 ? -52.523 9.671 36.334 1.00 36.81 273 SER A N 1
ATOM 2192 C CA . SER A 1 273 ? -53.097 9.659 35.002 1.00 36.81 273 SER A CA 1
ATOM 2193 C C . SER A 1 273 ? -53.327 11.092 34.520 1.00 36.81 273 SER A C 1
ATOM 2195 O O . SER A 1 273 ? -54.057 11.839 35.171 1.00 36.81 273 SER A O 1
ATOM 2197 N N . SER A 1 274 ? -52.815 11.447 33.346 1.00 41.88 274 SER A N 1
ATOM 2198 C CA . SER A 1 274 ? -53.386 12.525 32.539 1.00 41.88 274 SER A CA 1
ATOM 2199 C C . SER A 1 274 ? -53.525 12.066 31.092 1.00 41.88 274 SER A C 1
ATOM 2201 O O . SER A 1 274 ? -52.584 11.928 30.317 1.00 41.88 274 SER A O 1
ATOM 2203 N N . SER A 1 275 ? -54.775 11.760 30.777 1.00 35.06 275 SER A N 1
ATOM 2204 C CA . SER A 1 275 ? -55.341 11.642 29.449 1.00 35.06 275 SER A CA 1
ATOM 2205 C C . SER A 1 275 ? -55.355 13.007 28.763 1.00 35.06 275 SER A C 1
ATOM 2207 O O . SER A 1 275 ? -55.985 13.933 29.274 1.00 35.06 275 SER A O 1
ATOM 2209 N N . THR A 1 276 ? -54.788 13.096 27.563 1.00 37.84 276 THR A N 1
ATOM 2210 C CA . THR A 1 276 ? -55.169 14.144 26.612 1.00 37.84 276 THR A CA 1
ATOM 2211 C C . THR A 1 276 ? -55.368 13.520 25.241 1.00 37.84 276 THR A C 1
ATOM 2213 O O . THR A 1 276 ? -54.435 13.187 24.517 1.00 37.84 276 THR A O 1
ATOM 2216 N N . SER A 1 277 ? -56.641 13.322 24.932 1.00 35.53 277 SER A N 1
ATOM 2217 C CA . SER A 1 277 ? -57.201 13.093 23.611 1.00 35.53 277 SER A CA 1
ATOM 2218 C C . SER A 1 277 ? -57.001 14.322 22.723 1.00 35.53 277 SER A C 1
ATOM 2220 O O . SER A 1 277 ? -57.412 15.402 23.133 1.00 35.53 277 SER A O 1
ATOM 2222 N N . PHE A 1 278 ? -56.498 14.157 21.500 1.00 36.53 278 PHE A N 1
ATOM 2223 C CA . PHE A 1 278 ? -56.974 14.929 20.348 1.00 36.53 278 PHE A CA 1
ATOM 2224 C C . PHE A 1 278 ? -56.812 14.118 19.055 1.00 36.53 278 PHE A C 1
ATOM 2226 O O . PHE A 1 278 ? -55.814 13.439 18.828 1.00 36.53 278 PHE A O 1
ATOM 2233 N N . SER A 1 279 ? -57.890 14.164 18.280 1.00 40.03 279 SER A N 1
ATOM 2234 C CA . SER A 1 279 ? -58.264 13.360 17.114 1.00 40.03 279 SER A CA 1
ATOM 2235 C C . SER A 1 279 ? -57.593 13.840 15.801 1.00 40.03 279 SER A C 1
ATOM 2237 O O . SER A 1 279 ? -56.869 14.835 15.814 1.00 40.03 279 SER A O 1
ATOM 2239 N N . PRO A 1 280 ? -57.794 13.132 14.668 1.00 42.38 280 PRO A N 1
ATOM 2240 C CA . PRO A 1 280 ? -56.869 13.092 13.540 1.00 42.38 280 PRO A CA 1
ATOM 2241 C C . PRO A 1 280 ? -57.181 14.141 12.466 1.00 42.38 280 PRO A C 1
ATOM 2243 O O . PRO A 1 280 ? -58.342 14.461 12.220 1.00 42.38 280 PRO A O 1
ATOM 2246 N N . PHE A 1 281 ? -56.147 14.603 11.759 1.00 35.22 281 PHE A N 1
ATOM 2247 C CA . PHE A 1 281 ? -56.299 15.390 10.534 1.00 35.22 281 PHE A CA 1
ATOM 2248 C C . PHE A 1 281 ? -55.928 14.554 9.300 1.00 35.22 281 PHE A C 1
ATOM 2250 O O . PHE A 1 281 ? -54.768 14.252 9.038 1.00 35.22 281 PHE A O 1
ATOM 2257 N N . THR A 1 282 ? -56.990 14.122 8.623 1.00 36.19 282 THR A N 1
ATOM 2258 C CA . THR A 1 282 ? -57.263 14.203 7.178 1.00 36.19 282 THR A CA 1
ATOM 2259 C C . THR A 1 282 ? -56.109 14.006 6.184 1.00 36.19 282 THR A C 1
ATOM 2261 O O . THR A 1 282 ? -55.250 14.864 5.997 1.00 36.19 282 THR A O 1
ATOM 2264 N N . GLN A 1 283 ? -56.201 12.903 5.433 1.00 37.81 283 GLN A N 1
ATOM 2265 C CA . GLN A 1 283 ? -55.594 12.747 4.108 1.00 37.81 283 GLN A CA 1
ATOM 2266 C C . GLN A 1 283 ? -56.166 13.762 3.104 1.00 37.81 283 GLN A C 1
ATOM 2268 O O . GLN A 1 283 ? -57.299 14.221 3.261 1.00 37.81 283 GLN A O 1
ATOM 2273 N N . PRO A 1 284 ? -55.460 13.981 1.987 1.00 43.78 284 PRO A N 1
ATOM 2274 C CA . PRO A 1 284 ? -56.159 13.806 0.721 1.00 43.78 284 PRO A CA 1
ATOM 2275 C C . PRO A 1 284 ? -55.472 12.801 -0.204 1.00 43.78 284 PRO A C 1
ATOM 2277 O O . PRO A 1 284 ? -54.264 12.823 -0.441 1.00 43.78 284 PRO A O 1
ATOM 2280 N N . SER A 1 285 ? -56.316 11.923 -0.731 1.00 33.66 285 SER A N 1
ATOM 2281 C CA . SER A 1 285 ? -56.029 10.923 -1.743 1.00 33.66 285 SER A CA 1
ATOM 2282 C C . SER A 1 285 ? -56.073 11.513 -3.152 1.00 33.66 285 SER A C 1
ATOM 2284 O O . SER A 1 285 ? -56.879 12.390 -3.451 1.00 33.66 285 SER A O 1
ATOM 2286 N N . SER A 1 286 ? -55.310 10.850 -4.022 1.00 33.97 286 SER A N 1
ATOM 2287 C CA . SER A 1 286 ? -55.568 10.579 -5.444 1.00 33.97 286 SER A CA 1
ATOM 2288 C C . SER A 1 286 ? -55.443 11.707 -6.471 1.00 33.97 286 SER A C 1
ATOM 2290 O O . SER A 1 286 ? -56.190 12.675 -6.452 1.00 33.97 286 SER A O 1
ATOM 2292 N N . LEU A 1 287 ? -54.545 11.477 -7.437 1.00 31.72 287 LEU A N 1
ATOM 2293 C CA . LEU A 1 287 ? -54.820 11.162 -8.855 1.00 31.72 287 LEU A CA 1
ATOM 2294 C C . LEU A 1 287 ? -53.535 10.475 -9.393 1.00 31.72 287 LEU A C 1
ATOM 2296 O O . LEU A 1 287 ? -52.455 11.048 -9.299 1.00 31.72 287 LEU A O 1
ATOM 2300 N N . SER A 1 288 ? -53.513 9.152 -9.637 1.00 31.95 288 SER A N 1
ATOM 2301 C CA . SER A 1 288 ? -53.662 8.488 -10.962 1.00 31.95 288 SER A CA 1
ATOM 2302 C C . SER A 1 288 ? -52.989 9.277 -12.093 1.00 31.95 288 SER A C 1
ATOM 2304 O O . SER A 1 288 ? -53.329 10.434 -12.289 1.00 31.95 288 SER A O 1
ATOM 2306 N N . SER A 1 289 ? -52.047 8.781 -12.895 1.00 32.78 289 SER A N 1
ATOM 2307 C CA . SER A 1 289 ? -51.900 7.527 -13.668 1.00 32.78 289 SER A CA 1
ATOM 2308 C C . SER A 1 289 ? -50.627 7.749 -14.542 1.00 32.78 289 SER A C 1
ATOM 2310 O O . SER A 1 289 ? -50.228 8.896 -14.692 1.00 32.78 289 SER A O 1
ATOM 2312 N N . ALA A 1 290 ? -49.900 6.830 -15.179 1.00 30.77 290 ALA A N 1
ATOM 2313 C CA . ALA A 1 290 ? -50.161 5.502 -15.703 1.00 30.77 290 ALA A CA 1
ATOM 2314 C C . ALA A 1 290 ? -48.814 4.802 -16.033 1.00 30.77 290 ALA A C 1
ATOM 2316 O O . ALA A 1 290 ? -47.836 5.462 -16.367 1.00 30.77 290 ALA A O 1
ATOM 2317 N N . SER A 1 291 ? -48.835 3.465 -15.966 1.00 31.84 291 SER A N 1
ATOM 2318 C CA . SER A 1 291 ? -48.244 2.470 -16.889 1.00 31.84 291 SER A CA 1
ATOM 2319 C C . SER A 1 291 ? -46.831 2.624 -17.477 1.00 31.84 291 SER A C 1
ATOM 2321 O O . SER A 1 291 ? -46.585 3.537 -18.253 1.00 31.84 291 SER A O 1
ATOM 2323 N N . SER A 1 292 ? -46.012 1.576 -17.277 1.00 33.50 292 SER A N 1
ATOM 2324 C CA . SER A 1 292 ? -45.474 0.643 -18.309 1.00 33.50 292 SER A CA 1
ATOM 2325 C C . SER A 1 292 ? -44.099 0.118 -17.845 1.00 33.50 292 SER A C 1
ATOM 2327 O O . SER A 1 292 ? -43.164 0.896 -17.718 1.00 33.50 292 SER A O 1
ATOM 2329 N N . SER A 1 293 ? -43.979 -1.104 -17.315 1.00 30.78 293 SER A N 1
ATOM 2330 C CA . SER A 1 293 ? -43.864 -2.411 -18.001 1.00 30.78 293 SER A CA 1
ATOM 2331 C C . SER A 1 293 ? -42.415 -2.844 -18.275 1.00 30.78 293 SER A C 1
ATOM 2333 O O . SER A 1 293 ? -41.610 -2.044 -18.736 1.00 30.78 293 SER A O 1
ATOM 2335 N N . SER A 1 294 ? -42.179 -4.153 -18.104 1.00 33.72 294 SER A N 1
ATOM 2336 C CA . SER A 1 294 ? -40.958 -4.957 -18.334 1.00 33.72 294 SER A CA 1
ATOM 2337 C C . SER A 1 294 ? -39.877 -4.852 -17.244 1.00 33.72 294 SER A C 1
ATOM 2339 O O . SER A 1 294 ? -39.528 -3.766 -16.817 1.00 33.72 294 SER A O 1
ATOM 2341 N N . GLY A 1 295 ? -39.319 -5.927 -16.686 1.00 29.34 295 GLY A N 1
ATOM 2342 C CA . GLY A 1 295 ? -39.337 -7.343 -17.058 1.00 29.34 295 GLY A CA 1
ATOM 2343 C C . GLY A 1 295 ? -37.899 -7.876 -17.065 1.00 29.34 295 GLY A C 1
ATOM 2344 O O . GLY A 1 295 ? -37.044 -7.269 -17.698 1.00 29.34 295 GLY A O 1
ATOM 2345 N N . SER A 1 296 ? -37.669 -9.022 -16.409 1.00 31.61 296 SER A N 1
ATOM 2346 C CA . SER A 1 296 ? -36.395 -9.765 -16.244 1.00 31.61 296 SER A CA 1
ATOM 2347 C C . SER A 1 296 ? -35.382 -9.128 -15.267 1.00 31.61 296 SER A C 1
ATOM 2349 O O . SER A 1 296 ? -35.077 -7.952 -15.357 1.00 31.61 296 SER A O 1
ATOM 2351 N N . GLY A 1 297 ? -34.826 -9.789 -14.250 1.00 29.91 297 GLY A N 1
ATOM 2352 C CA . GLY A 1 297 ? -34.860 -11.199 -13.886 1.00 29.91 297 GLY A CA 1
ATOM 2353 C C . GLY A 1 297 ? -33.796 -12.006 -14.615 1.00 29.91 297 GLY A C 1
ATOM 2354 O O . GLY A 1 297 ? -34.172 -12.746 -15.504 1.00 29.91 297 GLY A O 1
ATOM 2355 N N . PHE A 1 298 ? -32.521 -11.891 -14.222 1.00 30.36 298 PHE A N 1
ATOM 2356 C CA . PHE A 1 298 ? -31.521 -12.962 -14.343 1.00 30.36 298 PHE A CA 1
ATOM 2357 C C . PHE A 1 298 ? -30.399 -12.787 -13.305 1.00 30.36 298 PHE A C 1
ATOM 2359 O O . PHE A 1 298 ? -29.834 -11.708 -13.139 1.00 30.36 298 PHE A O 1
ATOM 2366 N N . ARG A 1 299 ? -30.136 -13.881 -12.585 1.00 33.06 299 ARG A N 1
ATOM 2367 C CA . ARG A 1 299 ? -28.943 -14.159 -11.774 1.00 33.06 299 ARG A CA 1
ATOM 2368 C C . ARG A 1 299 ? -27.884 -14.864 -12.642 1.00 33.06 299 ARG A C 1
ATOM 2370 O O . ARG A 1 299 ? -28.240 -15.410 -13.684 1.00 33.06 299 ARG A O 1
ATOM 2377 N N . ASN A 1 300 ? -26.676 -14.952 -12.072 1.00 31.41 300 ASN A N 1
ATOM 2378 C CA . ASN A 1 300 ? -25.477 -15.740 -12.424 1.00 31.41 300 ASN A CA 1
ATOM 2379 C C . ASN A 1 300 ? -24.432 -14.911 -13.189 1.00 31.41 300 ASN A C 1
ATOM 2381 O O . ASN A 1 300 ? -24.748 -14.289 -14.196 1.00 31.41 300 ASN A O 1
ATOM 2385 N N . ASP A 1 301 ? -23.259 -14.641 -12.614 1.00 29.27 301 ASP A N 1
ATOM 2386 C CA . ASP A 1 301 ? -22.137 -15.546 -12.278 1.00 29.27 301 ASP A CA 1
ATOM 2387 C C . ASP A 1 301 ? -21.423 -16.108 -13.516 1.00 29.27 301 ASP A C 1
ATOM 2389 O O . ASP A 1 301 ? -22.041 -16.693 -14.397 1.00 29.27 301 ASP A O 1
ATOM 2393 N N . GLU A 1 302 ? -20.096 -15.937 -13.480 1.00 31.00 302 GLU A N 1
ATOM 2394 C CA . GLU A 1 302 ? -19.051 -16.507 -14.338 1.00 31.00 302 GLU A CA 1
ATOM 2395 C C . GLU A 1 302 ? -18.986 -16.053 -15.808 1.00 31.00 302 GLU A C 1
ATOM 2397 O O . GLU A 1 302 ? -19.933 -16.157 -16.575 1.00 31.00 302 GLU A O 1
ATOM 2402 N N . LEU A 1 303 ? -17.802 -15.572 -16.21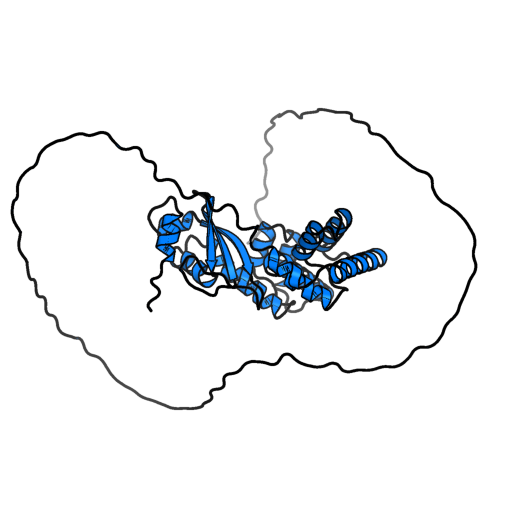7 1.00 30.52 303 LEU A N 1
ATOM 2403 C CA . LEU A 1 303 ? -16.953 -16.234 -17.221 1.00 30.52 303 LEU A CA 1
ATOM 2404 C C . LEU A 1 303 ? -15.680 -15.401 -17.474 1.00 30.52 303 LEU A C 1
ATOM 2406 O O . LEU A 1 303 ? -15.640 -14.467 -18.272 1.00 30.52 303 LEU A O 1
ATOM 2410 N N . PHE A 1 304 ? -14.608 -15.791 -16.783 1.00 31.08 304 PHE A N 1
ATOM 2411 C CA . PHE A 1 304 ? -13.230 -15.649 -17.250 1.00 31.08 304 PHE A CA 1
ATOM 2412 C C . PHE A 1 304 ? -12.949 -16.861 -18.148 1.00 31.08 304 PHE A C 1
ATOM 2414 O O . PHE A 1 304 ? -12.884 -17.966 -17.622 1.00 31.08 304 PHE A O 1
ATOM 2421 N N . ALA A 1 305 ? -12.773 -16.685 -19.461 1.00 29.06 305 ALA A N 1
ATOM 2422 C CA . ALA A 1 305 ? -11.944 -17.571 -20.289 1.00 29.06 305 ALA A CA 1
ATOM 2423 C C . ALA A 1 305 ? -11.850 -17.105 -21.752 1.00 29.06 305 ALA A C 1
ATOM 2425 O O . ALA A 1 305 ? -12.851 -16.864 -22.415 1.00 29.06 305 ALA A O 1
ATOM 2426 N N . SER A 1 306 ? -10.615 -17.183 -22.255 1.00 30.02 306 SER A N 1
ATOM 2427 C CA . SER A 1 306 ? -10.220 -17.401 -23.651 1.00 30.02 306 SER A CA 1
ATOM 2428 C C . SER A 1 306 ? -10.180 -16.206 -24.606 1.00 30.02 306 SER A C 1
ATOM 2430 O O . SER A 1 306 ? -11.196 -15.732 -25.095 1.00 30.02 306 SER A O 1
ATOM 2432 N N . LEU A 1 307 ? -8.950 -15.832 -24.978 1.00 26.62 307 LEU A N 1
ATOM 2433 C CA . LEU A 1 307 ? -8.535 -15.725 -26.381 1.00 26.62 307 LEU A CA 1
ATOM 2434 C C . LEU A 1 307 ? -7.007 -15.910 -26.459 1.00 26.62 307 LEU A C 1
ATOM 2436 O O . LEU A 1 307 ? -6.229 -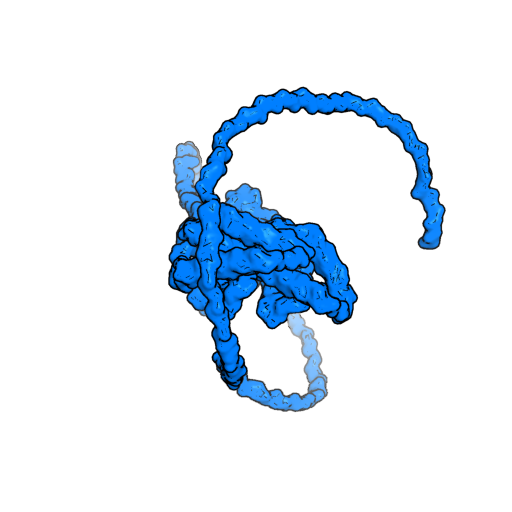14.961 -26.386 1.00 26.62 307 LEU A O 1
ATOM 2440 N N . ILE A 1 308 ? -6.578 -17.169 -26.589 1.00 29.36 308 ILE A N 1
ATOM 2441 C CA . ILE A 1 308 ? -5.281 -17.527 -27.177 1.00 29.36 308 ILE A CA 1
ATOM 2442 C C . ILE A 1 308 ? -5.529 -17.677 -28.677 1.00 29.36 308 ILE A C 1
ATOM 2444 O O . ILE A 1 308 ? -6.288 -18.552 -29.087 1.00 29.36 308 ILE A O 1
ATOM 2448 N N . SER A 1 309 ? -4.877 -16.848 -29.492 1.00 31.59 309 SER A N 1
ATOM 2449 C CA . SER A 1 309 ? -4.723 -17.117 -30.921 1.00 31.59 309 SER A CA 1
ATOM 2450 C C . SER A 1 309 ? -3.248 -17.340 -31.225 1.00 31.59 309 SER A C 1
ATOM 2452 O O . SER A 1 309 ? -2.399 -16.469 -31.035 1.00 31.59 309 SER A O 1
ATOM 2454 N N . VAL A 1 310 ? -2.973 -18.571 -31.637 1.00 29.72 310 VAL A N 1
ATOM 2455 C CA . VAL A 1 310 ? -1.691 -19.107 -32.078 1.00 29.72 310 VAL A CA 1
ATOM 2456 C C . VAL A 1 310 ? -1.353 -18.528 -33.451 1.00 29.72 310 VAL A C 1
ATOM 2458 O O . VAL A 1 310 ? -2.119 -18.701 -34.396 1.00 29.72 310 VAL A O 1
ATOM 2461 N N . ARG A 1 311 ? -0.160 -17.945 -33.605 1.00 30.30 311 ARG A N 1
ATOM 2462 C CA . ARG A 1 311 ? 0.558 -17.957 -34.888 1.00 30.30 311 ARG A CA 1
ATOM 2463 C C . ARG A 1 311 ? 2.026 -18.305 -34.667 1.00 30.30 311 ARG A C 1
ATOM 2465 O O . ARG A 1 311 ? 2.767 -17.581 -34.012 1.00 30.30 311 ARG A O 1
ATOM 2472 N N . ALA A 1 312 ? 2.380 -19.465 -35.207 1.00 29.30 312 ALA A N 1
ATOM 2473 C CA . ALA A 1 312 ? 3.728 -19.972 -35.397 1.00 29.30 312 ALA A CA 1
ATOM 2474 C C . ALA A 1 312 ? 4.361 -19.394 -36.680 1.00 29.30 312 ALA A C 1
ATOM 2476 O O . ALA A 1 312 ? 3.663 -18.766 -37.477 1.00 29.30 312 ALA A O 1
ATOM 2477 N N . SER A 1 313 ? 5.642 -19.742 -36.890 1.00 29.98 313 SER A N 1
ATOM 2478 C CA . SER A 1 313 ? 6.515 -19.484 -38.058 1.00 29.98 313 SER A CA 1
ATOM 2479 C C . SER A 1 313 ? 7.383 -18.224 -37.891 1.00 29.98 313 SER A C 1
ATOM 2481 O O . SER A 1 313 ? 6.851 -17.151 -37.655 1.00 29.98 313 SER A O 1
ATOM 2483 N N . THR A 1 314 ? 8.718 -18.224 -37.986 1.00 34.31 314 THR A N 1
ATOM 2484 C CA . THR A 1 314 ? 9.697 -19.201 -38.504 1.00 34.31 314 THR A CA 1
ATOM 2485 C C . THR A 1 314 ? 11.107 -18.743 -38.090 1.00 34.31 314 THR A C 1
ATOM 2487 O O . THR A 1 314 ? 11.402 -17.554 -38.175 1.00 34.31 314 THR A O 1
ATOM 2490 N N . ASN A 1 315 ? 11.975 -19.680 -37.690 1.00 36.28 315 ASN A N 1
ATOM 2491 C CA . ASN A 1 315 ? 13.442 -19.517 -37.664 1.00 36.28 315 ASN A CA 1
ATOM 2492 C C . ASN A 1 315 ? 13.996 -19.461 -39.105 1.00 36.28 315 ASN A C 1
ATOM 2494 O O . ASN A 1 315 ? 13.335 -19.975 -40.013 1.00 36.28 315 ASN A O 1
ATOM 2498 N N . PRO A 1 316 ? 15.215 -18.922 -39.318 1.00 46.78 316 PRO A N 1
ATOM 2499 C CA . PRO A 1 316 ? 16.340 -19.854 -39.485 1.00 46.78 316 PRO A CA 1
ATOM 2500 C C . PRO A 1 316 ? 17.713 -19.383 -38.939 1.00 46.78 316 PRO A C 1
ATOM 2502 O O . PRO A 1 316 ? 17.996 -18.194 -38.843 1.00 46.78 316 PRO A O 1
ATOM 2505 N N . SER A 1 317 ? 18.558 -20.396 -38.668 1.00 32.69 317 SER A N 1
ATOM 2506 C CA . SER A 1 317 ? 20.028 -20.481 -38.879 1.00 32.69 317 SER A CA 1
ATOM 2507 C C . SER A 1 317 ? 20.940 -19.420 -38.234 1.00 32.69 317 SER A C 1
ATOM 2509 O O . SER A 1 317 ? 20.919 -18.257 -38.607 1.00 32.69 317 SER A O 1
ATOM 2511 N N . SER A 1 318 ? 21.731 -19.747 -37.206 1.00 33.03 318 SER A N 1
ATOM 2512 C CA . SER A 1 318 ? 23.013 -20.490 -37.232 1.00 33.03 318 SER A CA 1
ATOM 2513 C C . SER A 1 318 ? 24.185 -19.729 -37.867 1.00 33.03 318 SER A C 1
ATOM 2515 O O . SER A 1 318 ? 24.306 -19.710 -39.084 1.00 33.03 318 SER A O 1
ATOM 2517 N N . THR A 1 319 ? 25.119 -19.262 -37.036 1.00 35.09 319 THR A N 1
ATOM 2518 C CA . THR A 1 319 ? 26.560 -19.276 -37.343 1.00 35.09 319 THR A CA 1
ATOM 2519 C C . THR A 1 319 ? 27.353 -19.371 -36.047 1.00 35.09 319 THR A C 1
ATOM 2521 O O . THR A 1 319 ? 27.231 -18.533 -35.155 1.00 35.09 319 THR A O 1
ATOM 2524 N N . SER A 1 320 ? 28.147 -20.434 -35.966 1.00 31.75 320 SER A N 1
ATOM 2525 C CA . SER A 1 320 ? 29.209 -20.664 -34.999 1.00 31.75 320 SER A CA 1
ATOM 2526 C C . SER A 1 320 ? 30.355 -19.675 -35.190 1.00 31.75 320 SER A C 1
ATOM 2528 O O . SER A 1 320 ? 30.753 -19.435 -36.328 1.00 31.75 320 SER A O 1
ATOM 2530 N N . PHE A 1 321 ? 30.968 -19.228 -34.098 1.00 32.44 321 PHE A N 1
ATOM 2531 C CA . PHE A 1 321 ? 32.393 -18.907 -34.094 1.00 32.44 321 PHE A CA 1
ATOM 2532 C C . PHE A 1 321 ? 32.967 -19.242 -32.714 1.00 32.44 321 PHE A C 1
ATOM 2534 O O . PHE A 1 321 ? 32.585 -18.650 -31.704 1.00 32.44 321 PHE A O 1
ATOM 2541 N N . CYS A 1 322 ? 33.840 -20.245 -32.685 1.00 32.66 322 CYS A N 1
ATOM 2542 C CA . CYS A 1 322 ? 34.818 -20.449 -31.628 1.00 32.66 322 CYS A CA 1
ATOM 2543 C C . CYS A 1 322 ? 36.062 -19.639 -32.004 1.00 32.66 322 CYS A C 1
ATOM 2545 O O . CYS A 1 322 ? 36.486 -19.724 -33.150 1.00 32.66 322 CYS A O 1
ATOM 2547 N N . ASP A 1 323 ? 36.618 -18.874 -31.065 1.00 29.33 323 ASP A N 1
ATOM 2548 C CA . ASP A 1 323 ? 38.033 -18.981 -30.681 1.00 29.33 323 ASP A CA 1
ATOM 2549 C C . ASP A 1 323 ? 38.356 -18.052 -29.494 1.00 29.33 323 ASP A C 1
ATOM 2551 O O . ASP A 1 323 ? 38.320 -16.832 -29.588 1.00 29.33 323 ASP A O 1
ATOM 2555 N N . SER A 1 324 ? 38.523 -18.696 -28.335 1.00 31.39 324 SER A N 1
ATOM 2556 C CA . SER A 1 324 ? 39.701 -18.730 -27.452 1.00 31.39 324 SER A CA 1
ATOM 2557 C C . SER A 1 324 ? 40.574 -17.478 -27.193 1.00 31.39 324 SER A C 1
ATOM 2559 O O . SER A 1 324 ? 40.885 -16.726 -28.106 1.00 31.39 324 SER A O 1
ATOM 2561 N N . ILE A 1 325 ? 41.138 -17.450 -25.957 1.00 32.28 325 ILE A N 1
ATOM 2562 C CA . ILE A 1 325 ? 42.371 -16.749 -25.479 1.00 32.28 325 ILE A CA 1
ATOM 2563 C C . ILE A 1 325 ? 42.109 -15.292 -24.987 1.00 32.28 325 ILE A C 1
ATOM 2565 O O . ILE A 1 325 ? 41.585 -14.489 -25.737 1.00 32.28 325 ILE A O 1
ATOM 2569 N N . LEU A 1 326 ? 42.397 -14.811 -23.759 1.00 34.22 326 LEU A N 1
ATOM 2570 C CA . LEU A 1 326 ? 43.321 -15.183 -22.672 1.00 34.22 326 LEU A CA 1
ATOM 2571 C C . LEU A 1 326 ? 42.925 -14.544 -21.312 1.00 34.22 326 LEU A C 1
ATOM 2573 O O . LEU A 1 326 ? 42.165 -13.584 -21.238 1.00 34.22 326 LEU A O 1
ATOM 2577 N N . HIS A 1 327 ? 43.524 -15.100 -20.257 1.00 32.97 327 HIS A N 1
ATOM 2578 C CA . HIS A 1 327 ? 43.537 -14.752 -18.831 1.00 32.97 327 HIS A CA 1
ATOM 2579 C C . HIS A 1 327 ? 43.491 -13.265 -18.418 1.00 32.97 327 HIS A C 1
ATOM 2581 O O . HIS A 1 327 ? 44.325 -12.479 -18.856 1.00 32.97 327 HIS A O 1
ATOM 2587 N N . ALA A 1 328 ? 42.667 -12.950 -17.404 1.00 30.53 328 ALA A N 1
ATOM 2588 C CA . ALA A 1 328 ? 43.028 -12.026 -16.317 1.00 30.53 328 ALA A CA 1
ATOM 2589 C C . ALA A 1 328 ? 42.070 -12.154 -15.110 1.00 30.53 328 ALA A C 1
ATOM 2591 O O . ALA A 1 328 ? 40.903 -11.779 -15.173 1.00 30.53 328 ALA A O 1
ATOM 2592 N N . THR A 1 329 ? 42.589 -12.634 -13.983 1.00 34.12 329 THR A N 1
ATOM 2593 C CA . THR A 1 329 ? 42.045 -12.458 -12.623 1.00 34.12 329 THR A CA 1
ATOM 2594 C C . THR A 1 329 ? 43.233 -12.416 -11.659 1.00 34.12 329 THR A C 1
ATOM 2596 O O . THR A 1 329 ? 44.252 -13.030 -11.973 1.00 34.12 329 THR A O 1
ATOM 2599 N N . PRO A 1 330 ? 43.076 -11.946 -10.417 1.00 44.59 330 PRO A N 1
ATOM 2600 C CA . PRO A 1 330 ? 42.488 -10.684 -9.974 1.00 44.59 330 PRO A CA 1
ATOM 2601 C C . PRO A 1 330 ? 43.501 -9.927 -9.081 1.00 44.59 330 PRO A C 1
ATOM 2603 O O . PRO A 1 330 ? 44.443 -10.529 -8.573 1.00 44.59 330 PRO A O 1
ATOM 2606 N N . SER A 1 331 ? 43.306 -8.629 -8.830 1.00 35.16 331 SER A N 1
ATOM 2607 C CA . SER A 1 331 ? 44.058 -7.933 -7.769 1.00 35.16 331 SER A CA 1
ATOM 2608 C C . SER A 1 331 ? 43.106 -7.414 -6.685 1.00 35.16 331 SER A C 1
ATOM 2610 O O . SER A 1 331 ? 42.076 -6.828 -7.036 1.00 35.16 331 SER A O 1
ATOM 2612 N N . PRO A 1 332 ? 43.391 -7.663 -5.392 1.00 45.31 332 PRO A N 1
ATOM 2613 C CA . PRO A 1 332 ? 42.505 -7.345 -4.282 1.00 45.31 332 PRO A CA 1
ATOM 2614 C C . PRO A 1 332 ? 42.786 -5.938 -3.737 1.00 45.31 332 PRO A C 1
ATOM 2616 O O . PRO A 1 332 ? 43.937 -5.543 -3.584 1.00 45.31 332 PRO A O 1
ATOM 2619 N N . PHE A 1 333 ? 41.735 -5.201 -3.378 1.00 35.81 333 PHE A N 1
ATOM 2620 C CA . PHE A 1 333 ? 41.844 -4.003 -2.545 1.00 35.81 333 PHE A CA 1
ATOM 2621 C C . PHE A 1 333 ? 40.907 -4.146 -1.337 1.00 35.81 333 PHE A C 1
ATOM 2623 O O . PHE A 1 333 ? 39.687 -4.048 -1.443 1.00 35.81 333 PHE A O 1
ATOM 2630 N N . LEU A 1 334 ? 41.531 -4.417 -0.197 1.00 32.56 334 LEU A N 1
ATOM 2631 C CA . LEU A 1 334 ? 41.104 -4.210 1.190 1.00 32.56 334 LEU A CA 1
ATOM 2632 C C . LEU A 1 334 ? 42.312 -3.465 1.802 1.00 32.56 334 LEU A C 1
ATOM 2634 O O . LEU A 1 334 ? 43.434 -3.773 1.411 1.00 32.56 334 LEU A O 1
ATOM 2638 N N . LEU A 1 335 ? 42.263 -2.491 2.705 1.00 33.66 335 LEU A N 1
ATOM 2639 C CA . LEU A 1 335 ? 41.335 -2.029 3.743 1.00 33.66 335 LEU A CA 1
ATOM 2640 C C . LEU A 1 335 ? 42.021 -0.726 4.277 1.00 33.66 335 LEU A C 1
ATOM 2642 O O . LEU A 1 335 ? 43.244 -0.638 4.197 1.00 33.66 335 LEU A O 1
ATOM 2646 N N . GLU A 1 336 ? 41.348 0.371 4.645 1.00 33.44 336 GLU A N 1
ATOM 2647 C CA . GLU A 1 336 ? 41.043 0.770 6.044 1.00 33.44 336 GLU A CA 1
ATOM 2648 C C . GLU A 1 336 ? 40.884 2.315 6.157 1.00 33.44 336 GLU A C 1
ATOM 2650 O O . GLU A 1 336 ? 41.210 3.031 5.205 1.00 33.44 336 GLU A O 1
ATOM 2655 N N . PRO A 1 337 ? 40.323 2.830 7.274 1.00 46.47 337 PRO A N 1
ATOM 2656 C CA . PRO A 1 337 ? 39.573 4.082 7.344 1.00 46.47 337 PRO A CA 1
ATOM 2657 C C . PRO A 1 337 ? 40.361 5.256 7.951 1.00 46.47 337 PRO A C 1
ATOM 2659 O O . PRO A 1 337 ? 41.264 5.071 8.760 1.00 46.47 337 PRO A O 1
ATOM 2662 N N . HIS A 1 338 ? 39.930 6.486 7.655 1.00 37.91 338 HIS A N 1
ATOM 2663 C CA . HIS A 1 338 ? 40.320 7.671 8.424 1.00 37.91 338 HIS A CA 1
ATOM 2664 C C . HIS A 1 338 ? 39.091 8.358 9.025 1.00 37.91 338 HIS A C 1
ATOM 2666 O O . HIS A 1 338 ? 38.276 8.961 8.330 1.00 37.91 338 HIS A O 1
ATOM 2672 N N . LEU A 1 339 ? 38.995 8.251 10.350 1.00 35.94 339 LEU A N 1
ATOM 2673 C CA . LEU A 1 339 ? 38.245 9.145 11.222 1.00 35.94 339 LEU A CA 1
ATOM 2674 C C . LEU A 1 339 ? 39.039 10.449 11.388 1.00 35.94 339 LEU A C 1
ATOM 2676 O O . LEU A 1 339 ? 40.214 10.410 11.745 1.00 35.94 339 LEU A O 1
ATOM 2680 N N . SER A 1 340 ? 38.383 11.596 11.232 1.00 39.59 340 SER A N 1
ATOM 2681 C CA . SER A 1 340 ? 38.782 12.823 11.926 1.00 39.59 340 SER A CA 1
ATOM 2682 C C . SER A 1 340 ? 37.573 13.733 12.106 1.00 39.59 340 SER A C 1
ATOM 2684 O O . SER A 1 340 ? 36.949 14.172 11.141 1.00 39.59 340 SER A O 1
ATOM 2686 N N . ALA A 1 341 ? 37.258 13.979 13.373 1.00 35.69 341 ALA A N 1
ATOM 2687 C CA . ALA A 1 341 ? 36.285 14.938 13.851 1.00 35.69 341 ALA A CA 1
ATOM 2688 C C . ALA A 1 341 ? 36.692 16.372 13.489 1.00 35.69 341 ALA A C 1
ATOM 2690 O O . ALA A 1 341 ? 37.853 16.733 13.650 1.00 35.69 341 ALA A O 1
ATOM 2691 N N . PHE A 1 342 ? 35.722 17.202 13.104 1.00 36.62 342 PHE A N 1
ATOM 2692 C CA . PHE A 1 342 ? 35.802 18.647 13.296 1.00 36.62 342 PHE A CA 1
ATOM 2693 C C . PHE A 1 342 ? 34.437 19.181 13.724 1.00 36.62 342 PHE A C 1
ATOM 2695 O O . PHE A 1 342 ? 33.462 19.193 12.976 1.00 36.62 342 PHE A O 1
ATOM 2702 N N . SER A 1 343 ? 34.404 19.591 14.984 1.00 35.03 343 SER A N 1
ATOM 2703 C CA . SER A 1 343 ? 33.409 20.441 15.614 1.00 35.03 343 SER A CA 1
ATOM 2704 C C . SER A 1 343 ? 33.536 21.869 15.089 1.00 35.03 343 SER A C 1
ATOM 2706 O O . SER A 1 343 ? 34.607 22.445 15.244 1.00 35.03 343 SER A O 1
ATOM 2708 N N . HIS A 1 344 ? 32.460 22.470 14.584 1.00 40.66 344 HIS A N 1
ATOM 2709 C CA . HIS A 1 344 ? 32.275 23.922 14.648 1.00 40.66 344 HIS A CA 1
ATOM 2710 C C . HIS A 1 344 ? 30.785 24.269 14.706 1.00 40.66 344 HIS A C 1
ATOM 2712 O O . HIS A 1 344 ? 30.032 24.074 13.755 1.00 40.66 344 HIS A O 1
ATOM 2718 N N . SER A 1 345 ? 30.383 24.787 15.864 1.00 39.56 345 SER A N 1
ATOM 2719 C CA . SER A 1 345 ? 29.144 25.526 16.089 1.00 39.56 345 SER A CA 1
ATOM 2720 C C . SER A 1 345 ? 29.158 26.846 15.311 1.00 39.56 345 SER A C 1
ATOM 2722 O O . SER A 1 345 ? 30.214 27.478 15.244 1.00 39.56 345 SER A O 1
ATOM 2724 N N . PRO A 1 346 ? 28.002 27.352 14.855 1.00 49.25 346 PRO A N 1
ATOM 2725 C CA . PRO A 1 346 ? 27.825 28.774 14.627 1.00 49.25 346 PRO A CA 1
ATOM 2726 C C . PRO A 1 346 ? 26.915 29.404 15.685 1.00 49.25 346 PRO A C 1
ATOM 2728 O O . PRO A 1 346 ? 25.836 28.918 16.023 1.00 49.25 346 PRO A O 1
ATOM 2731 N N . THR A 1 347 ? 27.429 30.511 16.195 1.00 38.66 347 THR A N 1
ATOM 2732 C CA . THR A 1 347 ? 26.863 31.490 17.114 1.00 38.66 347 THR A CA 1
ATOM 2733 C C . THR A 1 347 ? 25.608 32.176 16.574 1.00 38.66 347 THR A C 1
ATOM 2735 O O . THR A 1 347 ? 25.524 32.535 15.402 1.00 38.66 347 THR A O 1
ATOM 2738 N N . LEU A 1 348 ? 24.670 32.418 17.491 1.00 40.25 348 LEU A N 1
ATOM 2739 C CA . LEU A 1 348 ? 23.614 33.421 17.388 1.00 40.25 348 LEU A CA 1
ATOM 2740 C C . LEU A 1 348 ? 24.232 34.824 17.374 1.00 40.25 348 LEU A C 1
ATOM 2742 O O . LEU A 1 348 ? 24.956 35.162 18.305 1.00 40.25 348 LEU A O 1
ATOM 2746 N N . GLU A 1 349 ? 23.864 35.661 16.405 1.00 39.34 349 GLU A N 1
ATOM 2747 C CA . GLU A 1 349 ? 23.858 37.110 16.607 1.00 39.34 349 GLU A CA 1
ATOM 2748 C C . GLU A 1 349 ? 22.786 37.799 15.751 1.00 39.34 349 GLU A C 1
ATOM 2750 O O . GLU A 1 349 ? 22.634 37.561 14.553 1.00 39.34 349 GLU A O 1
ATOM 2755 N N . ASN A 1 350 ? 22.012 38.637 16.437 1.00 36.72 350 ASN A N 1
ATOM 2756 C CA . ASN A 1 350 ? 20.970 39.513 15.923 1.00 36.72 350 ASN A CA 1
ATOM 2757 C C . ASN A 1 350 ? 21.548 40.594 15.000 1.00 36.72 350 ASN A C 1
ATOM 2759 O O . ASN A 1 350 ? 22.513 41.254 15.370 1.00 36.72 350 ASN A O 1
ATOM 2763 N N . SER A 1 351 ? 20.839 40.949 13.924 1.00 36.59 351 SER A N 1
ATOM 2764 C CA . SER A 1 351 ? 20.679 42.375 13.614 1.00 36.59 351 SER A CA 1
ATOM 2765 C C . SER A 1 351 ? 19.405 42.663 12.823 1.00 36.59 351 SER A C 1
ATOM 2767 O O . SER A 1 351 ? 19.004 41.947 11.907 1.00 36.59 351 SER A O 1
ATOM 2769 N N . SER A 1 352 ? 18.763 43.735 13.257 1.00 35.75 352 SER A N 1
ATOM 2770 C CA . SER A 1 352 ? 17.479 44.252 12.828 1.00 35.75 352 SER A CA 1
ATOM 2771 C C . SER A 1 352 ? 17.557 45.072 11.534 1.00 35.75 352 SER A C 1
ATOM 2773 O O . SER A 1 352 ? 18.557 45.713 11.234 1.00 35.75 352 SER A O 1
ATOM 2775 N N . ALA A 1 353 ? 16.388 45.193 10.898 1.00 35.81 353 ALA A N 1
ATOM 2776 C CA . ALA A 1 353 ? 15.902 46.370 10.171 1.00 35.81 353 ALA A CA 1
ATOM 2777 C C . ALA A 1 353 ? 16.510 46.733 8.796 1.00 35.81 353 ALA A C 1
ATOM 2779 O O . ALA A 1 353 ? 17.504 47.446 8.696 1.00 35.81 353 ALA A O 1
ATOM 2780 N N . LYS A 1 354 ? 15.722 46.496 7.730 1.00 39.12 354 LYS A N 1
ATOM 2781 C CA . LYS A 1 354 ? 15.423 47.539 6.721 1.00 39.12 354 LYS A CA 1
ATOM 2782 C C . LYS A 1 354 ? 14.155 47.261 5.893 1.00 39.12 354 LYS A C 1
ATOM 2784 O O . LYS A 1 354 ? 14.153 46.586 4.876 1.00 39.12 354 LYS A O 1
ATOM 2789 N N . LYS A 1 355 ? 13.064 47.859 6.375 1.00 36.25 355 LYS A N 1
ATOM 2790 C CA . LYS A 1 355 ? 11.998 48.600 5.667 1.00 36.25 355 LYS A CA 1
ATOM 2791 C C . LYS A 1 355 ? 12.192 48.781 4.135 1.00 36.25 355 LYS A C 1
ATOM 2793 O O . LYS A 1 355 ? 13.098 49.509 3.741 1.00 36.25 355 LYS A O 1
ATOM 2798 N N . ARG A 1 356 ? 11.236 48.316 3.310 1.00 37.59 356 ARG A N 1
ATOM 2799 C CA . ARG A 1 356 ? 10.262 49.135 2.528 1.00 37.59 356 ARG A CA 1
ATOM 2800 C C . ARG A 1 356 ? 9.736 48.443 1.250 1.00 37.59 356 ARG A C 1
ATOM 2802 O O . ARG A 1 356 ? 10.499 48.169 0.337 1.00 37.59 356 ARG A O 1
ATOM 2809 N N . LYS A 1 357 ? 8.396 48.428 1.177 1.00 36.16 357 LYS A N 1
ATOM 2810 C CA . LYS A 1 357 ? 7.508 48.705 0.026 1.00 36.16 357 LYS A CA 1
ATOM 2811 C C . LYS A 1 357 ? 7.511 47.749 -1.177 1.00 36.16 357 LYS A C 1
ATOM 2813 O O . LYS A 1 357 ? 8.341 47.889 -2.069 1.00 36.16 357 LYS A O 1
ATOM 2818 N N . ARG A 1 358 ? 6.426 46.970 -1.300 1.00 38.06 358 ARG A N 1
ATOM 2819 C CA . ARG A 1 358 ? 5.714 46.773 -2.578 1.00 38.06 358 ARG A CA 1
ATOM 2820 C C . ARG A 1 358 ? 4.272 46.266 -2.361 1.00 38.06 358 ARG A C 1
ATOM 2822 O O . ARG A 1 358 ? 4.013 45.076 -2.382 1.00 38.06 358 ARG A O 1
ATOM 2829 N N . GLU A 1 359 ? 3.373 47.217 -2.155 1.00 48.25 359 GLU A N 1
ATOM 2830 C CA . GLU A 1 359 ? 1.953 47.221 -2.555 1.00 48.25 359 GLU A CA 1
ATOM 2831 C C . GLU A 1 359 ? 1.881 48.370 -3.587 1.00 48.25 359 GLU A C 1
ATOM 2833 O O . GLU A 1 359 ? 2.655 49.324 -3.465 1.00 48.25 359 GLU A O 1
ATOM 2838 N N . GLU A 1 360 ? 1.097 48.418 -4.655 1.00 47.81 360 GLU A N 1
ATOM 2839 C CA . GLU A 1 360 ? 0.001 47.623 -5.201 1.00 47.81 360 GLU A CA 1
ATOM 2840 C C . GLU A 1 360 ? -0.177 48.119 -6.652 1.00 47.81 360 GLU A C 1
ATOM 2842 O O . GLU A 1 360 ? 0.088 49.283 -6.966 1.00 47.81 360 GLU A O 1
ATOM 2847 N N . SER A 1 361 ? -0.602 47.231 -7.543 1.00 47.22 361 SER A N 1
ATOM 2848 C CA . SER A 1 361 ? -1.153 47.511 -8.875 1.00 47.22 361 SER A CA 1
ATOM 2849 C C . SER A 1 361 ? -1.720 46.152 -9.304 1.00 47.22 361 SER A C 1
ATOM 2851 O O . SER A 1 361 ? -0.940 45.207 -9.369 1.00 47.22 361 SER A O 1
ATOM 2853 N N . ILE A 1 362 ? -3.002 45.908 -9.559 1.00 60.06 362 ILE A N 1
ATOM 2854 C CA . ILE A 1 362 ? -4.024 46.686 -10.262 1.00 60.06 362 ILE A CA 1
ATOM 2855 C C . ILE A 1 362 ? -5.311 45.831 -10.165 1.00 60.06 362 ILE A C 1
ATOM 2857 O O . ILE A 1 362 ? -5.211 44.623 -10.371 1.00 60.06 362 ILE A O 1
ATOM 2861 N N . PHE A 1 363 ? -6.455 46.496 -9.946 1.00 52.34 363 PHE A N 1
ATOM 2862 C CA . PHE A 1 363 ? -7.857 46.072 -10.170 1.00 52.34 363 PHE A CA 1
ATOM 2863 C C . PHE A 1 363 ? -8.510 45.007 -9.283 1.00 52.34 363 PHE A C 1
ATOM 2865 O O . PHE A 1 363 ? -7.996 43.874 -9.181 1.00 52.34 363 PHE A O 1
#

Foldseek 3Di:
DPLDQCVQVLLCVQAPDNGSLVSLLQKAFPAWEFADPPDDADAAPRRDDRAGTWTWMAGNVRRDIGIHHLVVQVVSCVVPVVRCRRNLSNLLVVQLVVCVVPLQDQGDPSLVVVCVVVVLDDPVVVVLSVVCVPDPDDDPLSSVLSSLSSVSSCLVGYDALLNQLVVCLVPVLDQRRLNVLVVCVVVVLDDPVRSVLSVVVSHDSDDDDDPVSSVVSSVSSVSSNVPDDSVVVNPPPPPPPPDPDPPPDPPPDDDDDDDDDDDDDDDDDDDDDDDDDDDDDDDDDDDDDDDDDDDDDDDDDDDDDDDDDDDDDDDDDDDDDDDDDDDDDDDDDDDDDDDDDDDDDDDDDDDDDDDDDDDDDDD

Secondary structure (DSSP, 8-state):
------HHHHHHHHSSSSSHHHHGGGEEEEEEEEPPTTSPPB--TTS---B-EEEEEEETTT--EEEEEHHHHHHHHHH-TT-TTTTHHHHHHHHHHHHHH-TTSPPPHHHHHHHHHTTSS-HHHHHHHHHHTT-SS--HHHHHHHHHHHHHHHHHTT--HHHHHHHHHH-TTSPPPHHHHHHHHHTTSS-HHHHHHHHHHHH-SS-PPPHHHHHHHHHHHHHHHHH--GGGGGSGGGT-S---PPP--------------------------------------------------------------------------------------------------------------------